Protein AF-A0A7X9P8Z2-F1 (afdb_monomer_lite)

Secondary structure (DSSP, 8-state):
--TTS------EE-TTTT-SPTTEEEEE-TTS-EEEEEGGGSPSSB-TT-B-SSGGGBTTS-EEE---HHHHGGG---EEE--B-SSTTSSPTTEEEETTEEEESPPBPTTSB-SSGGGBSSSEEEE-TTS-EEEEEE--TTSPPPTTEEEETTEEEEPPBPTTSB--S-STTBTTSEEEEETTEEEEE-EESSTTSSPTT-EEEE-TTS-EEEE-GGGTTSS--------PPPP----------------------------

Radius of gyration: 29.07 Å; chains: 1; bounding box: 65×67×75 Å

Sequence (263 aa):
PLPSGESVCAHACTPGTLSCFAGEACLGFSGGCGACVDDAASPPPRGFGEPCAVDADCLSGLCFTDGDPTRCGADCSYRYCAEPCGGAGECPEGAHCRDGVCVRGPRSDLGETCVSDADCVAGICEPDAGGLYRCVDWCTPEGACSPGYTCTGGTCWPDALRPGDPCGAWEDHCEGGRCVEYGGRLICVSDCADSGDCESGLVCVAGGDGAGVCVPPSAAVIGGGDDGCGCAVPGRGGARASLGLCLAGLLLAFRLTRRRRSR

Foldseek 3Di:
DQPVPDDDDFDKDFAQPLPEDPQWAFADDPPRITTTDGLVSRADDGEHPRFDDALRVHPQSDWDQQQQCVPPPPVSGTTTHWHFAPAQPPGDPQWGDDPRITDHGAADEFQDFDDFQRSHPDATWDQDPVRTTGGWHFADPPGDDDPQWDQDPRTTHGQQFEFAGFDDPAQCSYPQSGFDQFLNTTGRKHWDLAQVVEDPQWHWDADPVNITITYHPVRVPPDDDDDDDDDDDDDDDDDDDDDDDDDDDDDDDDPPDPDDDDD

Structure (mmCIF, N/CA/C/O backbone):
data_AF-A0A7X9P8Z2-F1
#
_entry.id   AF-A0A7X9P8Z2-F1
#
loop_
_atom_site.group_PDB
_atom_site.id
_atom_site.type_symbol
_atom_site.label_atom_id
_atom_site.label_alt_id
_atom_site.label_comp_id
_atom_site.label_asym_id
_atom_site.label_entity_id
_atom_site.label_seq_id
_atom_site.pdbx_PDB_ins_code
_atom_site.Cartn_x
_atom_site.Cartn_y
_atom_site.Cartn_z
_atom_site.occupancy
_atom_site.B_iso_or_equiv
_atom_site.auth_seq_id
_atom_site.auth_comp_id
_atom_site.auth_asym_id
_atom_site.auth_atom_id
_atom_site.pdbx_PDB_model_num
ATOM 1 N N . PRO A 1 1 ? 17.696 14.206 -26.920 1.00 61.81 1 PRO A N 1
ATOM 2 C CA . PRO A 1 1 ? 17.039 13.645 -28.122 1.00 61.81 1 PRO A CA 1
ATOM 3 C C . PRO A 1 1 ? 16.539 12.230 -27.835 1.00 61.81 1 PRO A C 1
ATOM 5 O O . PRO A 1 1 ? 17.327 11.383 -27.422 1.00 61.81 1 PRO A O 1
ATOM 8 N N . LEU A 1 2 ? 15.238 12.008 -28.010 1.00 67.69 2 LEU A N 1
ATOM 9 C CA . LEU A 1 2 ? 14.651 10.671 -27.959 1.00 67.69 2 LEU A CA 1
ATOM 10 C C . LEU A 1 2 ? 15.200 9.804 -29.107 1.00 67.69 2 LEU A C 1
ATOM 12 O O . LEU A 1 2 ? 15.725 10.353 -30.082 1.00 67.69 2 LEU A O 1
ATOM 16 N N . PRO A 1 3 ? 15.039 8.469 -29.057 1.00 68.44 3 PRO A N 1
ATOM 17 C CA . PRO A 1 3 ? 15.370 7.591 -30.184 1.00 68.44 3 PRO A CA 1
ATOM 18 C C . PRO A 1 3 ? 14.679 7.996 -31.500 1.00 68.44 3 PRO A C 1
ATOM 20 O O . PRO A 1 3 ? 15.204 7.733 -32.578 1.00 68.44 3 PRO A O 1
ATOM 23 N N . SER A 1 4 ? 13.537 8.690 -31.418 1.00 74.31 4 SER A N 1
ATOM 24 C CA . SER A 1 4 ? 12.814 9.274 -32.556 1.00 74.31 4 SER A CA 1
ATOM 25 C C . SER A 1 4 ? 13.491 10.505 -33.181 1.00 74.31 4 SER A C 1
ATOM 27 O O . SER A 1 4 ? 13.074 10.959 -34.244 1.00 74.31 4 SER A O 1
ATOM 29 N N . GLY A 1 5 ? 14.512 11.073 -32.533 1.00 80.69 5 GLY A N 1
ATOM 30 C CA . GLY A 1 5 ? 15.138 12.346 -32.903 1.00 80.69 5 GLY A CA 1
ATOM 31 C C . GLY A 1 5 ? 14.413 13.587 -32.367 1.00 80.69 5 GLY A C 1
ATOM 32 O O . GLY A 1 5 ? 14.938 14.694 -32.484 1.00 80.69 5 GLY A O 1
ATOM 33 N N . GLU A 1 6 ? 13.247 13.424 -31.739 1.00 83.12 6 GLU A N 1
ATOM 34 C CA . GLU A 1 6 ? 12.481 14.522 -31.151 1.00 83.12 6 GLU A CA 1
ATOM 35 C C . GLU A 1 6 ? 13.102 15.004 -29.827 1.00 83.12 6 GLU A C 1
ATOM 37 O O . GLU A 1 6 ? 13.825 14.276 -29.135 1.00 83.12 6 GLU A O 1
ATOM 42 N N . SER A 1 7 ? 12.860 16.269 -29.487 1.00 81.62 7 SER A N 1
ATOM 43 C CA . SER A 1 7 ? 13.281 16.862 -28.217 1.00 81.62 7 SER A CA 1
ATOM 44 C C . SER A 1 7 ? 12.046 17.198 -27.401 1.00 81.62 7 SER A C 1
ATOM 46 O O . SER A 1 7 ? 11.239 18.023 -27.820 1.00 81.62 7 SER A O 1
ATOM 48 N N . VAL A 1 8 ? 11.923 16.563 -26.241 1.00 82.88 8 VAL A N 1
ATOM 49 C CA . VAL A 1 8 ? 10.829 16.771 -25.292 1.00 82.88 8 VAL A CA 1
ATOM 50 C C . VAL A 1 8 ? 11.392 17.284 -23.972 1.00 82.88 8 VAL A C 1
ATOM 52 O O . VAL A 1 8 ? 12.517 16.944 -23.593 1.00 82.88 8 VAL A O 1
ATOM 55 N N . CYS A 1 9 ? 10.620 18.114 -23.275 1.00 87.56 9 CYS A N 1
ATOM 56 C CA . CYS A 1 9 ? 10.898 18.426 -21.880 1.00 87.56 9 CYS A CA 1
ATOM 57 C C . CYS A 1 9 ? 10.467 17.222 -21.043 1.00 87.56 9 CYS A C 1
ATOM 59 O O . CYS A 1 9 ? 9.301 16.846 -21.085 1.00 87.56 9 CYS A O 1
ATOM 61 N N . ALA A 1 10 ? 11.403 16.636 -20.306 1.00 89.56 10 ALA A N 1
ATOM 62 C CA . ALA A 1 10 ? 11.167 15.460 -19.482 1.00 89.56 10 ALA A CA 1
ATOM 63 C C . ALA A 1 10 ? 11.709 15.684 -18.070 1.00 89.56 10 ALA A C 1
ATOM 65 O O . ALA A 1 10 ? 12.687 16.417 -17.878 1.00 89.56 10 ALA A O 1
ATOM 66 N N . HIS A 1 11 ? 11.085 15.037 -17.088 1.00 91.69 11 HIS A N 1
ATOM 67 C CA . HIS A 1 11 ? 11.613 14.989 -15.731 1.00 91.69 11 HIS A CA 1
ATOM 68 C C . HIS A 1 11 ? 12.896 14.156 -15.699 1.00 91.69 11 HIS A C 1
ATOM 70 O O . HIS A 1 11 ? 12.993 13.118 -16.352 1.00 91.69 11 HIS A O 1
ATOM 76 N N . ALA A 1 12 ? 13.896 14.624 -14.955 1.00 91.88 12 ALA A N 1
ATOM 77 C CA . ALA A 1 12 ? 15.096 13.837 -14.716 1.00 91.88 12 ALA A CA 1
ATOM 78 C C . ALA A 1 12 ? 14.765 12.654 -13.798 1.00 91.88 12 ALA A C 1
ATOM 80 O O . ALA A 1 12 ? 13.990 12.798 -12.854 1.00 91.88 12 ALA A O 1
ATOM 81 N N . CYS A 1 13 ? 15.388 11.511 -14.054 1.00 90.38 13 CYS A N 1
ATOM 82 C CA . CYS A 1 13 ? 15.252 10.312 -13.234 1.00 90.38 13 CYS A CA 1
ATOM 83 C C . CYS A 1 13 ? 16.598 9.611 -13.062 1.00 90.38 13 CYS A C 1
ATOM 85 O O . CYS A 1 13 ? 17.547 9.889 -13.797 1.00 90.38 13 CYS A O 1
ATOM 87 N N . THR A 1 14 ? 16.665 8.680 -12.118 1.00 87.75 14 THR A N 1
ATOM 88 C CA . THR A 1 14 ? 17.758 7.711 -12.014 1.00 87.75 14 THR A CA 1
ATOM 89 C C . THR A 1 14 ? 17.172 6.330 -12.329 1.00 87.75 14 THR A C 1
ATOM 91 O O . THR A 1 14 ? 16.135 5.965 -11.767 1.00 87.75 14 THR A O 1
ATOM 94 N N . PRO A 1 15 ? 17.752 5.555 -13.263 1.00 82.62 15 PRO A N 1
ATOM 95 C CA . PRO A 1 15 ? 17.265 4.209 -13.544 1.00 82.62 15 PRO A CA 1
ATOM 96 C C . PRO A 1 15 ? 17.247 3.352 -12.273 1.00 82.62 15 PRO A C 1
ATOM 98 O O . PRO A 1 15 ? 18.211 3.357 -11.510 1.00 82.62 15 PRO A O 1
ATOM 101 N N . GLY A 1 16 ? 16.148 2.631 -12.042 1.00 76.56 16 GLY A N 1
ATOM 102 C CA . GLY A 1 16 ? 15.976 1.761 -10.873 1.00 76.56 16 GLY A CA 1
ATOM 103 C C . GLY A 1 16 ? 15.478 2.442 -9.590 1.00 76.56 16 GLY A C 1
ATOM 104 O O . GLY A 1 16 ? 15.200 1.741 -8.625 1.00 76.56 16 GLY A O 1
ATOM 105 N N . THR A 1 17 ? 15.313 3.771 -9.549 1.00 80.31 17 THR A N 1
ATOM 106 C CA . THR A 1 17 ? 14.887 4.495 -8.326 1.00 80.31 17 THR A CA 1
ATOM 107 C C . THR A 1 17 ? 13.436 4.980 -8.361 1.00 80.31 17 THR A C 1
ATOM 109 O O . THR A 1 17 ? 13.072 5.881 -7.607 1.00 80.31 17 THR A O 1
ATOM 112 N N . LEU A 1 18 ? 12.602 4.431 -9.254 1.00 76.75 18 LEU A N 1
ATOM 113 C CA . LEU A 1 18 ? 11.161 4.731 -9.332 1.00 76.75 18 LEU A CA 1
ATOM 114 C C . LEU A 1 18 ? 10.816 6.229 -9.438 1.00 76.75 18 LEU A C 1
ATOM 116 O O . LEU A 1 18 ? 9.791 6.677 -8.934 1.00 76.75 18 LEU A O 1
ATOM 120 N N . SER A 1 19 ? 11.673 7.026 -10.075 1.00 83.00 19 SER A N 1
ATOM 121 C CA . SER A 1 19 ? 11.541 8.491 -10.060 1.00 83.00 19 SER A CA 1
ATOM 122 C C . SER A 1 19 ? 10.548 9.059 -11.079 1.00 83.00 19 SER A C 1
ATOM 124 O O . SER A 1 19 ? 10.354 10.271 -11.106 1.00 83.00 19 SER A O 1
ATOM 126 N N . CYS A 1 20 ? 9.949 8.215 -11.920 1.00 85.25 20 CYS A N 1
ATOM 127 C CA . CYS A 1 20 ? 8.994 8.626 -12.949 1.00 85.25 20 CYS A CA 1
ATOM 128 C C . CYS A 1 20 ? 7.547 8.402 -12.512 1.00 85.25 20 CYS A C 1
ATOM 130 O O . CYS A 1 20 ? 7.271 7.569 -11.643 1.00 85.25 20 CYS A O 1
ATOM 132 N N . PHE A 1 21 ? 6.620 9.156 -13.105 1.00 82.69 21 PHE A N 1
ATOM 133 C CA . PHE A 1 21 ? 5.202 9.037 -12.783 1.00 82.69 21 PHE A CA 1
ATOM 134 C C . PHE A 1 21 ? 4.592 7.751 -13.361 1.00 82.69 21 PHE A C 1
ATOM 136 O O . PHE A 1 21 ? 5.204 7.028 -14.148 1.00 82.69 21 PHE A O 1
ATOM 143 N N . ALA A 1 22 ? 3.358 7.442 -12.956 1.00 76.94 22 ALA A N 1
ATOM 144 C CA . ALA A 1 22 ? 2.624 6.305 -13.502 1.00 76.94 22 ALA A CA 1
ATOM 145 C C . ALA A 1 22 ? 2.467 6.438 -15.031 1.00 76.94 22 ALA A C 1
ATOM 147 O O . ALA A 1 22 ? 2.009 7.469 -15.516 1.00 76.94 22 ALA A O 1
ATOM 148 N N . GLY A 1 23 ? 2.827 5.383 -15.771 1.00 80.00 23 GLY A N 1
ATOM 149 C CA . GLY A 1 23 ? 2.822 5.366 -17.243 1.00 80.00 23 GLY A CA 1
ATOM 150 C C . GLY A 1 23 ? 4.132 5.823 -17.894 1.00 80.00 23 GLY A C 1
ATOM 151 O O . GLY A 1 23 ? 4.277 5.714 -19.109 1.00 80.00 23 GLY A O 1
ATOM 152 N N . GLU A 1 24 ? 5.105 6.279 -17.105 1.00 87.25 24 GLU A N 1
ATOM 153 C CA . GLU A 1 24 ? 6.428 6.665 -17.591 1.00 87.25 24 GLU A CA 1
ATOM 154 C C . GLU A 1 24 ? 7.496 5.624 -17.215 1.00 87.25 24 GLU A C 1
ATOM 156 O O . GLU A 1 24 ? 7.394 4.907 -16.216 1.00 87.25 24 GLU A O 1
ATOM 161 N N . ALA A 1 25 ? 8.555 5.565 -18.019 1.00 87.38 25 ALA A N 1
ATOM 162 C CA . ALA A 1 25 ? 9.758 4.772 -17.792 1.00 87.38 25 ALA A CA 1
ATOM 163 C C . ALA A 1 25 ? 10.993 5.684 -17.780 1.00 87.38 25 ALA A C 1
ATOM 165 O O . ALA A 1 25 ? 11.028 6.715 -18.457 1.00 87.38 25 ALA A O 1
ATOM 166 N N . CYS A 1 26 ? 12.022 5.307 -17.022 1.00 88.62 26 CYS A N 1
ATOM 167 C CA . CYS A 1 26 ? 13.253 6.078 -16.945 1.00 88.62 26 CYS A CA 1
ATOM 168 C C . CYS A 1 26 ? 14.205 5.654 -18.064 1.00 88.62 26 CYS A C 1
ATOM 170 O O . CYS A 1 26 ? 14.942 4.675 -17.945 1.00 88.62 26 CYS A O 1
ATOM 172 N N . LEU A 1 27 ? 14.250 6.427 -19.150 1.00 89.00 27 LEU A N 1
ATOM 173 C CA . LEU A 1 27 ? 15.232 6.210 -20.207 1.00 89.00 27 LEU A CA 1
ATOM 174 C C . LEU A 1 27 ? 16.614 6.660 -19.719 1.00 89.00 27 LEU A C 1
ATOM 176 O O . LEU A 1 27 ? 16.934 7.851 -19.720 1.00 89.00 27 LEU A O 1
ATOM 180 N N . GLY A 1 28 ? 17.424 5.698 -19.280 1.00 85.56 28 GLY A N 1
ATOM 181 C CA . GLY A 1 28 ? 18.774 5.935 -18.779 1.00 85.56 28 GLY A CA 1
ATOM 182 C C . GLY A 1 28 ? 19.748 6.425 -19.855 1.00 85.56 28 GLY A C 1
ATOM 183 O O . GLY A 1 28 ? 19.779 5.926 -20.980 1.00 85.56 28 GLY A O 1
ATOM 184 N N . PHE A 1 29 ? 20.599 7.376 -19.479 1.00 84.19 29 PHE A N 1
ATOM 185 C CA . PHE A 1 29 ? 21.748 7.839 -20.250 1.00 84.19 29 PHE A CA 1
ATOM 186 C C . PHE A 1 29 ? 23.058 7.398 -19.580 1.00 84.19 29 PHE A C 1
ATOM 188 O O . PHE A 1 29 ? 23.093 6.927 -18.440 1.00 84.19 29 PHE A O 1
ATOM 195 N N . SER A 1 30 ? 24.182 7.575 -20.278 1.00 80.38 30 SER A N 1
ATOM 196 C CA . SER A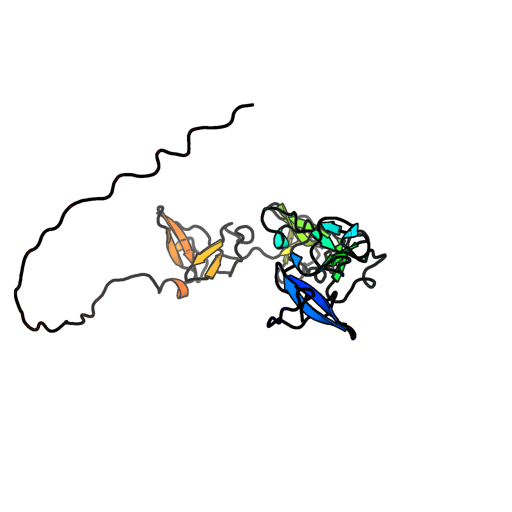 1 30 ? 25.503 7.349 -19.687 1.00 80.38 30 SER A CA 1
ATOM 197 C C . SER A 1 30 ? 25.711 8.244 -18.460 1.00 80.38 30 SER A C 1
ATOM 199 O O . SER A 1 30 ? 25.528 9.457 -18.554 1.00 80.38 30 SER A O 1
ATOM 201 N N . GLY A 1 31 ? 26.147 7.658 -17.342 1.00 82.38 31 GLY A N 1
ATOM 202 C CA . GLY A 1 31 ? 26.429 8.391 -16.102 1.00 82.38 31 GLY A CA 1
ATOM 203 C C . GLY A 1 31 ? 25.340 8.307 -15.029 1.00 82.38 31 GLY A C 1
ATOM 204 O O . GLY A 1 31 ? 25.442 9.014 -14.035 1.00 82.38 31 GLY A O 1
ATOM 205 N N . GLY A 1 32 ? 24.326 7.452 -15.204 1.00 81.75 32 GLY A N 1
ATOM 206 C CA . GLY A 1 32 ? 23.331 7.155 -14.164 1.00 81.75 32 GLY A CA 1
ATOM 207 C C . GLY A 1 32 ? 22.148 8.124 -14.102 1.00 81.75 32 GLY A C 1
ATOM 208 O O . GLY A 1 32 ? 21.210 7.875 -13.359 1.00 81.75 32 GLY A O 1
ATOM 209 N N . CYS A 1 33 ? 22.144 9.184 -14.908 1.00 88.00 33 CYS A N 1
ATOM 210 C CA . CYS A 1 33 ? 20.974 10.043 -15.089 1.00 88.00 33 CYS A CA 1
ATOM 211 C C . CYS A 1 33 ? 20.118 9.538 -16.254 1.00 88.00 33 CYS A C 1
ATOM 213 O O . CYS A 1 33 ? 20.646 9.004 -17.226 1.00 88.00 33 CYS A O 1
ATOM 215 N N . GLY A 1 34 ? 18.817 9.777 -16.200 1.00 90.31 34 GLY A N 1
ATOM 216 C CA . GLY A 1 34 ? 17.855 9.462 -17.247 1.00 90.31 34 GLY A CA 1
ATOM 217 C C . GLY A 1 34 ? 16.797 10.549 -17.406 1.00 90.31 34 GLY A C 1
ATOM 218 O O . GLY A 1 34 ? 16.821 11.576 -16.722 1.00 90.31 34 GLY A O 1
ATOM 219 N N . ALA A 1 35 ? 15.869 10.310 -18.325 1.00 91.75 35 ALA A N 1
ATOM 220 C CA . ALA A 1 35 ? 14.673 11.120 -18.507 1.00 91.75 35 ALA A CA 1
ATOM 221 C C . ALA A 1 35 ? 13.421 10.241 -18.441 1.00 91.75 35 ALA A C 1
ATOM 223 O O . ALA A 1 35 ? 13.397 9.168 -19.045 1.00 91.75 35 ALA A O 1
ATOM 224 N N . CYS A 1 36 ? 12.387 10.711 -17.748 1.00 91.75 36 CYS A N 1
ATOM 225 C CA . CYS A 1 36 ? 11.074 10.082 -17.766 1.00 91.75 36 CYS A CA 1
ATOM 226 C C . CYS A 1 36 ? 10.434 10.280 -19.136 1.00 91.75 36 CYS A C 1
ATOM 228 O O . CYS A 1 36 ? 10.287 11.407 -19.611 1.00 91.75 36 CYS A O 1
ATOM 230 N N . VAL A 1 37 ? 10.116 9.172 -19.792 1.00 91.12 37 VAL A N 1
ATOM 231 C CA . VAL A 1 37 ? 9.491 9.128 -21.115 1.00 91.12 37 VAL A CA 1
ATOM 232 C C . VAL A 1 37 ? 8.292 8.194 -21.062 1.00 91.12 37 VAL A C 1
ATOM 234 O O . VAL A 1 37 ? 8.226 7.349 -20.171 1.00 91.12 37 VAL A O 1
ATOM 237 N N . ASP A 1 38 ? 7.382 8.294 -22.030 1.00 89.12 38 ASP A N 1
ATOM 238 C CA . ASP A 1 38 ? 6.308 7.308 -22.178 1.00 89.12 38 ASP A CA 1
ATOM 239 C C . ASP A 1 38 ? 6.884 5.882 -22.208 1.00 89.12 38 ASP A C 1
ATOM 241 O O . ASP A 1 38 ? 7.904 5.617 -22.858 1.00 89.12 38 ASP A O 1
ATOM 245 N N . ASP A 1 39 ? 6.227 4.949 -21.522 1.00 82.81 39 ASP A N 1
ATOM 246 C CA . ASP A 1 39 ? 6.650 3.549 -21.413 1.00 82.81 39 ASP A CA 1
ATOM 247 C C . ASP A 1 39 ? 6.947 2.886 -22.774 1.00 82.81 39 ASP A C 1
ATOM 249 O O . ASP A 1 39 ? 7.922 2.136 -22.906 1.00 82.81 39 ASP A O 1
ATOM 253 N N . ALA A 1 40 ? 6.164 3.226 -23.799 1.00 83.94 40 ALA A N 1
ATOM 254 C CA . ALA A 1 40 ? 6.289 2.770 -25.177 1.00 83.94 40 ALA A CA 1
ATOM 255 C C . ALA A 1 40 ? 7.556 3.281 -25.884 1.00 83.94 40 ALA A C 1
ATOM 257 O O . ALA A 1 40 ? 8.005 2.673 -26.857 1.00 83.94 40 ALA A O 1
ATOM 258 N N . ALA A 1 41 ? 8.136 4.389 -25.415 1.00 84.44 41 ALA A N 1
ATOM 259 C CA . ALA A 1 41 ? 9.350 4.981 -25.972 1.00 84.44 41 ALA A CA 1
ATOM 260 C C . ALA A 1 41 ? 10.639 4.420 -25.348 1.00 84.44 41 ALA A C 1
ATOM 262 O O . ALA A 1 41 ? 11.717 4.625 -25.911 1.00 84.44 41 ALA A O 1
ATOM 263 N N . SER A 1 42 ? 10.541 3.712 -24.218 1.00 80.31 42 SER A N 1
ATOM 264 C CA . SER A 1 42 ? 11.671 3.031 -23.580 1.00 80.31 42 SER A CA 1
ATOM 265 C C . SER A 1 42 ? 11.730 1.569 -24.047 1.00 80.31 42 SER A C 1
ATOM 267 O O . SER A 1 42 ? 10.878 0.768 -23.655 1.00 80.31 42 SER A O 1
ATOM 269 N N . PRO A 1 43 ? 12.668 1.192 -24.937 1.00 82.31 43 PRO A N 1
ATOM 270 C CA . PRO A 1 43 ? 12.793 -0.191 -25.380 1.00 82.31 43 PRO A CA 1
ATOM 271 C C . PRO A 1 43 ? 13.357 -1.081 -24.257 1.00 82.31 43 PRO A C 1
ATOM 273 O O . PRO A 1 43 ? 14.186 -0.617 -23.475 1.00 82.31 43 PRO A O 1
ATOM 276 N N . PRO A 1 44 ? 12.972 -2.369 -24.193 1.00 85.56 44 PRO A N 1
ATOM 277 C CA . PRO A 1 44 ? 13.599 -3.324 -23.281 1.00 85.56 44 PRO A CA 1
ATOM 278 C C . PRO A 1 44 ? 15.092 -3.551 -23.616 1.00 85.56 44 PRO A C 1
ATOM 280 O O . PRO A 1 44 ? 15.502 -3.334 -24.763 1.00 85.56 44 PRO A O 1
ATOM 283 N N . PRO A 1 45 ? 15.909 -4.047 -22.663 1.00 88.38 45 PRO A N 1
ATOM 284 C CA . PRO A 1 45 ? 15.536 -4.441 -21.302 1.00 88.38 45 PRO A CA 1
ATOM 285 C C . PRO A 1 45 ? 15.403 -3.251 -20.335 1.00 88.38 45 PRO A C 1
ATOM 287 O O . PRO A 1 45 ? 16.166 -2.291 -20.401 1.00 88.38 45 PRO A O 1
ATOM 290 N N . ARG A 1 46 ? 14.444 -3.359 -19.417 1.00 88.69 46 ARG A N 1
ATOM 291 C CA . ARG A 1 46 ? 14.034 -2.364 -18.420 1.00 88.69 46 ARG A CA 1
ATOM 292 C C . ARG A 1 46 ? 14.617 -2.678 -17.040 1.00 88.69 46 ARG A C 1
ATOM 294 O O . ARG A 1 46 ? 14.859 -3.840 -16.713 1.00 88.69 46 ARG A O 1
ATOM 301 N N . GLY A 1 47 ? 14.869 -1.650 -16.241 1.00 89.31 47 GLY A N 1
ATOM 302 C CA . GLY A 1 47 ? 15.415 -1.756 -14.887 1.00 89.31 47 GLY A CA 1
ATOM 303 C C . GLY A 1 47 ? 14.356 -2.024 -13.815 1.00 89.31 47 GLY A C 1
ATOM 304 O O . GLY A 1 47 ? 13.158 -2.061 -14.092 1.00 89.31 47 GLY A O 1
ATOM 305 N N . PHE A 1 48 ? 14.808 -2.192 -12.569 1.00 91.56 48 PHE A N 1
ATOM 306 C CA . PHE A 1 48 ? 13.940 -2.405 -11.412 1.00 91.56 48 PHE A CA 1
ATOM 307 C C . PHE A 1 48 ? 12.820 -1.355 -11.310 1.00 91.56 48 PHE A C 1
ATOM 309 O O . PHE A 1 48 ? 13.052 -0.150 -11.429 1.00 91.56 48 PHE A O 1
ATOM 316 N N . GLY A 1 49 ? 11.599 -1.826 -11.057 1.00 88.56 49 GLY A N 1
ATOM 317 C CA . GLY A 1 49 ? 10.426 -1.003 -10.804 1.00 88.56 49 GLY A CA 1
ATOM 318 C C . GLY A 1 49 ? 9.722 -0.448 -12.046 1.00 88.56 49 GLY A C 1
ATOM 319 O O . GLY A 1 49 ? 8.626 0.099 -11.917 1.00 88.56 49 GLY A O 1
ATOM 320 N N . GLU A 1 50 ? 10.308 -0.611 -13.234 1.00 88.00 5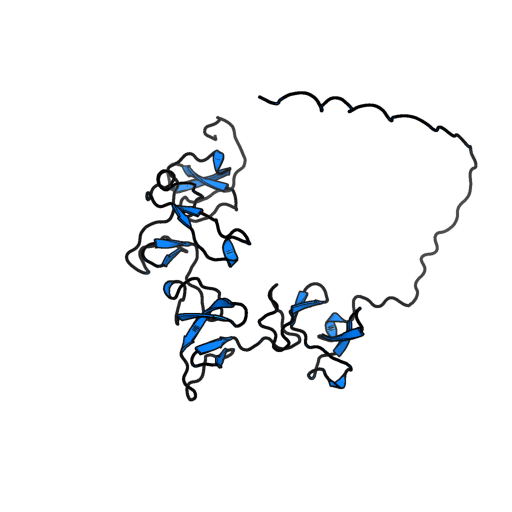0 GLU A N 1
ATOM 321 C CA . GLU A 1 50 ? 9.697 -0.208 -14.503 1.00 88.00 50 GLU A CA 1
ATOM 322 C C . GLU A 1 50 ? 8.613 -1.202 -14.950 1.00 88.00 50 GLU A C 1
ATOM 324 O O . GLU A 1 50 ? 8.751 -2.401 -14.701 1.00 88.00 50 GLU A O 1
ATOM 329 N N . PRO A 1 51 ? 7.536 -0.746 -15.618 1.00 87.81 51 PRO A N 1
ATOM 330 C CA . PRO A 1 51 ? 6.457 -1.627 -16.057 1.00 87.81 51 PRO A CA 1
ATOM 331 C C . PRO A 1 51 ? 6.941 -2.666 -17.076 1.00 87.81 51 PRO A C 1
ATOM 333 O O . PRO A 1 51 ? 7.802 -2.383 -17.910 1.00 87.81 51 PRO A O 1
ATOM 336 N N . CYS A 1 52 ? 6.354 -3.862 -17.046 1.00 91.75 52 CYS A N 1
ATOM 337 C CA . CYS A 1 52 ? 6.693 -4.959 -17.956 1.00 91.75 52 CYS A CA 1
ATOM 338 C C . CYS A 1 52 ? 5.461 -5.774 -18.348 1.00 91.75 52 CYS A C 1
ATOM 340 O O . CYS A 1 52 ? 4.494 -5.871 -17.590 1.00 91.75 52 CYS A O 1
ATOM 342 N N . ALA A 1 53 ? 5.506 -6.395 -19.527 1.00 91.38 53 ALA A N 1
ATOM 343 C CA . ALA A 1 53 ? 4.497 -7.359 -19.954 1.00 91.38 53 ALA A CA 1
ATOM 344 C C . ALA A 1 53 ? 4.994 -8.801 -19.777 1.00 91.38 53 ALA A C 1
ATOM 346 O O . ALA A 1 53 ? 4.217 -9.687 -19.407 1.00 91.38 53 ALA A O 1
ATOM 347 N N . VAL A 1 54 ? 6.283 -9.037 -20.037 1.00 93.62 54 VAL A N 1
ATOM 348 C CA . VAL A 1 54 ? 6.937 -10.349 -19.953 1.00 93.62 54 VAL A CA 1
ATOM 349 C C . VAL A 1 54 ? 8.330 -10.246 -19.332 1.00 93.62 54 VAL A C 1
ATOM 351 O O . VAL A 1 54 ? 8.946 -9.188 -19.331 1.00 93.62 54 VAL A O 1
ATOM 354 N N . ASP A 1 55 ? 8.864 -11.367 -18.850 1.00 95.75 55 ASP A N 1
ATOM 355 C CA . ASP A 1 55 ? 10.184 -11.449 -18.203 1.00 95.75 55 ASP A CA 1
ATOM 356 C C . ASP A 1 55 ? 11.332 -10.918 -19.071 1.00 95.75 55 ASP A C 1
ATOM 358 O O . ASP A 1 55 ? 12.240 -10.258 -18.573 1.00 95.75 55 ASP A O 1
ATOM 362 N N . ALA A 1 56 ? 11.269 -11.158 -20.385 1.00 95.38 56 ALA A N 1
ATOM 363 C CA . ALA A 1 56 ? 12.270 -10.683 -21.339 1.00 95.38 56 ALA A CA 1
ATOM 364 C C . ALA A 1 56 ? 12.308 -9.150 -21.475 1.00 95.38 56 ALA A C 1
ATOM 366 O O . ALA A 1 56 ? 13.280 -8.617 -22.011 1.00 95.38 56 ALA A O 1
ATOM 367 N N . ASP A 1 57 ? 11.278 -8.445 -20.991 1.00 93.69 57 ASP A N 1
ATOM 368 C CA . ASP A 1 57 ? 11.288 -6.986 -20.942 1.00 93.69 57 ASP A CA 1
ATOM 369 C C . ASP A 1 57 ? 12.229 -6.466 -19.855 1.00 93.69 57 ASP A C 1
ATOM 371 O O . ASP A 1 57 ? 12.594 -5.298 -19.897 1.00 93.69 57 ASP A O 1
ATOM 375 N N . CYS A 1 58 ? 12.625 -7.303 -18.894 1.00 94.44 58 CYS A N 1
ATOM 376 C CA . CYS A 1 58 ? 13.361 -6.912 -17.702 1.00 94.44 58 CYS A CA 1
ATOM 377 C C . CYS A 1 58 ? 14.834 -7.297 -17.789 1.00 94.44 58 CYS A C 1
ATOM 379 O O . CYS A 1 58 ? 15.182 -8.407 -18.187 1.00 94.44 58 CYS A O 1
ATOM 381 N N . LEU A 1 59 ? 15.716 -6.405 -17.337 1.00 93.00 59 LEU A N 1
ATOM 382 C CA . LEU A 1 59 ? 17.157 -6.650 -17.255 1.00 93.00 59 LEU A CA 1
ATOM 383 C C . LEU A 1 59 ? 17.479 -7.838 -16.337 1.00 93.00 59 LEU A C 1
ATOM 385 O O . LEU A 1 59 ? 18.405 -8.599 -16.608 1.00 93.00 59 LEU A O 1
ATOM 389 N N . SER A 1 60 ? 16.680 -8.014 -15.286 1.00 95.00 60 SER A N 1
ATOM 390 C CA . SER A 1 60 ? 16.733 -9.148 -14.362 1.00 95.00 60 SER A CA 1
ATOM 391 C C . SER A 1 60 ? 16.161 -10.448 -14.934 1.00 95.00 60 SER A C 1
ATOM 393 O O . SER A 1 60 ? 16.400 -11.514 -14.370 1.00 95.00 60 SER A O 1
ATOM 395 N N . GLY A 1 61 ? 15.380 -10.378 -16.017 1.00 96.69 61 GLY A N 1
ATOM 396 C CA . GLY A 1 61 ? 14.581 -11.500 -16.505 1.00 96.69 61 GLY A CA 1
ATOM 397 C C . GLY A 1 61 ? 13.371 -11.841 -15.627 1.00 96.69 61 GLY A C 1
ATOM 398 O O . GLY A 1 61 ? 12.915 -12.978 -15.681 1.00 96.69 61 GLY A O 1
ATOM 399 N N . LEU A 1 62 ? 12.877 -10.913 -14.795 1.00 96.50 62 LEU A N 1
ATOM 400 C CA . LEU A 1 62 ? 11.754 -11.153 -13.880 1.00 96.50 62 LEU A CA 1
ATOM 401 C C . LEU A 1 62 ? 10.700 -10.039 -13.955 1.00 96.50 62 LEU A C 1
ATOM 403 O O . LEU A 1 62 ? 10.915 -8.938 -13.449 1.00 96.50 62 LEU A O 1
ATOM 407 N N . CYS A 1 63 ? 9.536 -10.352 -14.529 1.00 96.06 63 CYS A N 1
ATOM 408 C CA . CYS A 1 63 ? 8.370 -9.476 -14.593 1.00 96.06 63 CYS A CA 1
ATOM 409 C C . CYS A 1 63 ? 7.323 -9.871 -13.536 1.00 96.06 63 CYS A C 1
ATOM 411 O O . CYS A 1 63 ? 6.460 -10.732 -13.762 1.00 96.06 63 CYS A O 1
ATOM 413 N N . PHE A 1 64 ? 7.402 -9.222 -12.374 1.00 95.12 64 PHE A N 1
ATOM 414 C CA . PHE A 1 64 ? 6.683 -9.562 -11.146 1.00 95.12 64 PHE A CA 1
ATOM 415 C C . PHE A 1 64 ? 5.327 -8.853 -11.026 1.00 95.12 64 PHE A C 1
ATOM 417 O O . PHE A 1 64 ? 5.143 -7.770 -11.573 1.00 95.12 64 PHE A O 1
ATOM 424 N N . THR A 1 65 ? 4.382 -9.459 -10.297 1.00 93.38 65 THR A N 1
ATOM 425 C CA . THR A 1 65 ? 3.063 -8.882 -9.971 1.00 93.38 65 THR A CA 1
ATOM 426 C C . THR A 1 65 ? 2.985 -8.665 -8.460 1.00 93.38 65 THR A C 1
ATOM 428 O O . THR A 1 65 ? 3.059 -9.644 -7.724 1.00 93.38 65 THR A O 1
ATOM 431 N N . ASP A 1 66 ? 2.845 -7.412 -8.003 1.00 86.00 66 ASP A N 1
ATOM 432 C CA . ASP A 1 66 ? 2.900 -7.052 -6.567 1.00 86.00 66 ASP A CA 1
ATOM 433 C C . ASP A 1 66 ? 1.795 -7.738 -5.754 1.00 86.00 66 ASP A C 1
ATOM 435 O O . ASP A 1 66 ? 2.006 -8.159 -4.625 1.00 86.00 66 ASP A O 1
ATOM 439 N N . GLY A 1 67 ? 0.596 -7.866 -6.323 1.00 83.44 67 GLY A N 1
ATOM 440 C CA . GLY A 1 67 ? -0.564 -8.389 -5.600 1.00 83.44 67 GLY A CA 1
ATOM 441 C C . GLY A 1 67 ? -1.072 -7.480 -4.471 1.00 83.44 67 GLY A C 1
ATOM 442 O O . GLY A 1 67 ? -2.112 -7.791 -3.904 1.00 83.44 67 GLY A O 1
ATOM 443 N N . ASP A 1 68 ? -0.394 -6.363 -4.171 1.00 79.31 68 ASP A N 1
ATOM 444 C CA . ASP A 1 68 ? -0.814 -5.362 -3.185 1.00 79.31 68 ASP A CA 1
ATOM 445 C C . ASP A 1 68 ? -2.032 -4.562 -3.685 1.00 79.31 68 ASP A C 1
ATOM 447 O O . ASP A 1 68 ? -1.867 -3.650 -4.511 1.00 79.31 68 ASP A O 1
ATOM 451 N N . PRO A 1 69 ? -3.246 -4.832 -3.167 1.00 67.94 69 PRO A N 1
ATOM 452 C CA . PRO A 1 69 ? -4.474 -4.221 -3.666 1.00 67.94 69 PRO A CA 1
ATOM 453 C C . PRO A 1 69 ? -4.506 -2.702 -3.473 1.00 67.94 69 PRO A C 1
ATOM 455 O O . PRO A 1 69 ? -5.216 -2.003 -4.197 1.00 67.94 69 PRO A O 1
ATOM 458 N N . THR A 1 70 ? -3.716 -2.162 -2.541 1.00 66.81 70 THR A N 1
ATOM 459 C CA . THR A 1 70 ? -3.668 -0.717 -2.297 1.00 66.81 70 THR A CA 1
ATOM 460 C C . THR A 1 70 ? -2.949 0.036 -3.412 1.00 66.81 70 THR A C 1
ATOM 462 O O . THR A 1 70 ? -3.249 1.203 -3.667 1.00 66.81 70 THR A O 1
ATOM 465 N N . ARG A 1 71 ? -2.024 -0.630 -4.115 1.00 66.81 71 ARG A N 1
ATOM 466 C CA . ARG A 1 71 ? -1.171 -0.006 -5.135 1.00 66.81 71 ARG A CA 1
ATOM 467 C C . ARG A 1 71 ? -1.658 -0.220 -6.553 1.00 66.81 71 ARG A C 1
ATOM 469 O O . ARG A 1 71 ? -1.390 0.614 -7.414 1.00 66.81 71 ARG A O 1
ATOM 476 N N . CYS A 1 72 ? -2.338 -1.332 -6.818 1.00 64.94 72 CYS A N 1
ATOM 477 C CA . CYS A 1 72 ? -2.731 -1.702 -8.178 1.00 64.94 72 CYS A CA 1
ATOM 478 C C . CYS A 1 72 ? -4.206 -1.438 -8.521 1.00 64.94 72 CYS A C 1
ATOM 480 O O . CYS A 1 72 ? -4.626 -1.732 -9.642 1.00 64.94 72 CYS A O 1
ATOM 482 N N . GLY A 1 73 ? -4.961 -0.795 -7.622 1.00 60.94 73 GLY A N 1
ATOM 483 C CA . GLY A 1 73 ? -6.378 -0.498 -7.836 1.00 60.94 73 GLY A CA 1
ATOM 484 C C . GLY A 1 73 ? -7.218 -1.774 -7.973 1.00 60.94 73 GLY A C 1
ATOM 485 O O . GLY A 1 73 ? -6.775 -2.863 -7.622 1.00 60.94 73 GLY A O 1
ATOM 486 N N . ALA A 1 74 ? -8.438 -1.655 -8.505 1.00 57.94 74 ALA A N 1
ATOM 487 C CA . ALA A 1 74 ? -9.392 -2.771 -8.562 1.00 57.94 74 ALA A CA 1
ATOM 488 C C . ALA A 1 74 ? -8.939 -3.970 -9.425 1.00 57.94 74 ALA A C 1
ATOM 490 O O . ALA A 1 74 ? -9.440 -5.075 -9.231 1.00 57.94 74 ALA A O 1
ATOM 491 N N . ASP A 1 75 ? -8.002 -3.770 -10.358 1.00 63.50 75 ASP A N 1
ATOM 492 C CA . ASP A 1 75 ? -7.629 -4.785 -11.352 1.00 63.50 75 ASP A CA 1
ATOM 493 C C . ASP A 1 75 ? -6.362 -5.584 -10.996 1.00 63.50 75 ASP A C 1
ATOM 495 O O . ASP A 1 75 ? -5.961 -6.440 -11.778 1.00 63.50 75 ASP A O 1
ATOM 499 N N . CYS A 1 76 ? -5.737 -5.334 -9.836 1.00 66.81 76 CYS A N 1
ATOM 500 C CA . CYS A 1 76 ? -4.582 -6.035 -9.239 1.00 66.81 76 CYS A CA 1
ATOM 501 C C . CYS A 1 76 ? -3.469 -6.586 -10.166 1.00 66.81 76 CYS A C 1
ATOM 503 O O . CYS A 1 76 ? -2.701 -7.469 -9.783 1.00 66.81 76 CYS A O 1
ATOM 505 N N . SER A 1 77 ? -3.342 -6.071 -11.388 1.00 72.38 77 SER A N 1
ATOM 506 C CA . SER A 1 77 ? -2.485 -6.631 -12.435 1.00 72.38 77 SER A CA 1
ATOM 507 C C . SER A 1 77 ? -1.276 -5.753 -12.730 1.00 72.38 77 SER A C 1
ATOM 509 O O . SER A 1 77 ? -0.725 -5.829 -13.829 1.00 72.38 77 SER A O 1
ATOM 511 N N . TYR A 1 78 ? -0.886 -4.866 -11.808 1.00 84.25 78 TYR A N 1
ATOM 512 C CA . TYR A 1 78 ? 0.290 -4.033 -12.031 1.00 84.25 78 TYR A CA 1
ATOM 513 C C . TYR A 1 78 ? 1.543 -4.905 -11.988 1.00 84.25 78 TYR A C 1
ATOM 515 O O . TYR A 1 78 ? 1.840 -5.553 -10.980 1.00 84.25 78 TYR A O 1
ATOM 523 N N . ARG A 1 79 ? 2.260 -4.925 -13.112 1.00 90.75 79 ARG A N 1
ATOM 524 C CA . ARG A 1 79 ? 3.468 -5.719 -13.305 1.00 90.75 79 ARG A CA 1
ATOM 525 C C . ARG A 1 79 ? 4.661 -4.817 -13.521 1.00 90.75 79 ARG A C 1
ATOM 527 O O . ARG A 1 79 ? 4.579 -3.860 -14.291 1.00 90.75 79 ARG A O 1
ATOM 534 N N . TYR A 1 80 ? 5.766 -5.144 -12.870 1.00 92.00 80 TYR A N 1
ATOM 535 C CA . TYR A 1 80 ? 7.011 -4.403 -13.004 1.00 92.00 80 TYR A CA 1
ATOM 536 C C . TYR A 1 80 ? 8.222 -5.330 -12.946 1.00 92.00 80 TYR A C 1
ATOM 538 O O . TYR A 1 80 ? 8.167 -6.444 -12.420 1.00 92.00 80 TYR A O 1
ATOM 546 N N . CYS A 1 81 ? 9.328 -4.860 -13.506 1.00 94.69 81 CYS A N 1
ATOM 547 C CA . CYS A 1 81 ? 10.597 -5.557 -13.459 1.00 94.69 81 CYS A CA 1
ATOM 548 C C . CYS A 1 81 ? 11.118 -5.593 -12.028 1.00 94.69 81 CYS A C 1
ATOM 550 O O . CYS A 1 81 ? 11.394 -4.553 -11.438 1.00 94.69 81 CYS A O 1
ATOM 552 N N . ALA A 1 82 ? 11.243 -6.784 -11.460 1.00 95.56 82 ALA A N 1
ATOM 553 C CA . ALA A 1 82 ? 11.764 -6.983 -10.114 1.00 95.56 82 ALA A CA 1
ATOM 554 C C . ALA A 1 82 ? 13.139 -7.646 -10.165 1.00 95.56 82 ALA A C 1
ATOM 556 O O . ALA A 1 82 ? 13.563 -8.135 -11.208 1.00 95.56 82 ALA A O 1
ATOM 557 N N . GLU A 1 83 ? 13.839 -7.685 -9.041 1.00 95.88 83 GLU A N 1
ATOM 558 C CA . GLU A 1 83 ? 15.121 -8.381 -8.908 1.00 95.88 83 GLU A CA 1
ATOM 559 C C . GLU A 1 83 ? 14.979 -9.531 -7.906 1.00 95.88 83 GLU A C 1
ATOM 561 O O . GLU A 1 83 ? 14.181 -9.415 -6.976 1.00 95.88 83 GLU A O 1
ATOM 566 N N . PRO A 1 84 ? 15.689 -10.657 -8.076 1.00 96.81 84 PRO A N 1
ATOM 567 C CA . PRO A 1 84 ? 15.726 -11.693 -7.052 1.00 96.81 84 PRO A CA 1
ATOM 568 C C . PRO A 1 84 ? 16.523 -11.219 -5.828 1.00 96.81 84 PRO A C 1
ATOM 570 O O . PRO A 1 84 ? 17.480 -10.461 -5.962 1.00 96.81 84 PRO A O 1
ATOM 573 N N . CYS A 1 85 ? 16.173 -11.719 -4.646 1.00 97.12 85 CYS A N 1
ATOM 574 C CA . CYS A 1 85 ? 16.896 -11.464 -3.399 1.00 97.12 85 CYS A CA 1
ATOM 575 C C . CYS A 1 85 ? 16.945 -12.711 -2.509 1.00 97.12 85 CYS A C 1
ATOM 577 O O . CYS A 1 85 ? 16.047 -13.547 -2.525 1.00 97.12 85 CYS A O 1
ATOM 579 N N . GLY A 1 86 ? 18.002 -12.836 -1.712 1.00 91.81 86 GLY A N 1
ATOM 580 C CA . GLY A 1 86 ? 18.171 -13.843 -0.665 1.00 91.81 86 GLY A CA 1
ATOM 581 C C . GLY A 1 86 ? 17.828 -13.344 0.743 1.00 91.81 86 GLY A C 1
ATOM 582 O O . GLY A 1 86 ? 17.685 -14.159 1.654 1.00 91.81 86 GLY A O 1
ATOM 583 N N . GLY A 1 87 ? 17.676 -12.028 0.943 1.00 84.62 87 GLY A N 1
ATOM 584 C CA . GLY A 1 87 ? 17.347 -11.430 2.240 1.00 84.62 87 GLY A CA 1
ATOM 585 C C . GLY A 1 87 ? 17.138 -9.909 2.218 1.00 84.62 87 GLY A C 1
ATOM 586 O O . GLY A 1 87 ? 17.259 -9.253 1.186 1.00 84.62 87 GLY A O 1
ATOM 587 N N . ALA A 1 88 ? 16.839 -9.335 3.391 1.00 70.12 88 ALA A N 1
ATOM 588 C CA . ALA A 1 88 ? 16.337 -7.962 3.573 1.00 70.12 88 ALA A CA 1
ATOM 589 C C . ALA A 1 88 ? 17.318 -6.808 3.245 1.00 70.12 88 ALA A C 1
ATOM 591 O O . ALA A 1 88 ? 16.965 -5.649 3.434 1.00 70.12 88 ALA A O 1
ATOM 592 N N . GLY A 1 89 ? 18.533 -7.094 2.769 1.00 79.38 89 GLY A N 1
ATOM 593 C CA . GLY A 1 89 ? 19.550 -6.083 2.437 1.00 79.38 89 GLY A CA 1
ATOM 594 C C . GLY A 1 89 ? 20.038 -6.115 0.990 1.00 79.38 89 GLY A C 1
ATOM 595 O O . GLY A 1 89 ? 20.981 -5.403 0.661 1.00 79.38 89 GLY A O 1
ATOM 596 N N . GLU A 1 90 ? 19.450 -6.962 0.145 1.00 92.69 90 GLU A N 1
ATOM 597 C CA . GLU A 1 90 ? 19.904 -7.155 -1.240 1.00 92.69 90 GLU A CA 1
ATOM 598 C C . GLU A 1 90 ? 19.135 -6.302 -2.251 1.00 92.69 90 GLU A C 1
ATOM 600 O O . GLU A 1 90 ? 19.544 -6.199 -3.403 1.00 92.69 90 GLU A O 1
ATOM 605 N N . CYS A 1 91 ? 18.037 -5.680 -1.823 1.00 95.12 91 CYS A N 1
ATOM 606 C CA . CYS A 1 91 ? 17.178 -4.915 -2.711 1.00 95.12 91 CYS A CA 1
ATOM 607 C C . CYS A 1 91 ? 17.654 -3.470 -2.905 1.00 95.12 91 CYS A C 1
ATOM 609 O O . CYS A 1 91 ? 18.294 -2.910 -2.008 1.00 95.12 91 CYS A O 1
ATOM 611 N N . PRO A 1 92 ? 17.314 -2.848 -4.053 1.00 92.12 92 PRO A N 1
ATOM 612 C CA . PRO A 1 92 ? 17.547 -1.427 -4.285 1.00 92.12 92 PRO A CA 1
ATOM 613 C C . PRO A 1 92 ? 16.973 -0.539 -3.171 1.00 92.12 92 PRO A C 1
ATOM 615 O O . PRO A 1 92 ? 16.064 -0.929 -2.436 1.00 92.12 92 PRO A O 1
ATOM 618 N N . GLU A 1 93 ? 17.488 0.685 -3.051 1.00 88.75 93 GLU A N 1
ATOM 619 C CA . GLU A 1 93 ? 16.981 1.651 -2.073 1.00 88.75 93 GLU A CA 1
ATOM 620 C C . GLU A 1 93 ? 15.472 1.886 -2.255 1.00 88.75 93 GLU A C 1
ATOM 622 O O . GLU A 1 93 ? 14.982 2.063 -3.371 1.00 88.75 93 GLU A O 1
ATOM 627 N N . GLY A 1 94 ? 14.729 1.879 -1.145 1.00 88.31 94 GLY A N 1
ATOM 628 C CA . GLY A 1 94 ? 13.273 2.012 -1.172 1.00 88.31 94 GLY A CA 1
ATOM 629 C C . GLY A 1 94 ? 12.539 0.756 -1.652 1.00 88.31 94 GLY A C 1
ATOM 630 O O . GLY A 1 94 ? 11.376 0.864 -2.028 1.00 88.31 94 GLY A O 1
ATOM 631 N N . ALA A 1 95 ? 13.192 -0.407 -1.650 1.00 92.94 95 ALA A N 1
ATOM 632 C CA . ALA A 1 95 ? 12.595 -1.720 -1.872 1.00 92.94 95 ALA A CA 1
ATOM 633 C C . ALA A 1 95 ? 12.909 -2.666 -0.702 1.00 92.94 95 ALA A C 1
ATOM 635 O O . ALA A 1 95 ? 13.808 -2.411 0.104 1.00 92.94 95 ALA A O 1
ATOM 636 N N . HIS A 1 96 ? 12.189 -3.781 -0.615 1.00 94.88 96 HIS A N 1
ATOM 637 C CA . HIS A 1 96 ? 12.469 -4.840 0.353 1.00 94.88 96 HIS A CA 1
ATOM 638 C C . HIS A 1 96 ? 12.261 -6.227 -0.258 1.00 94.88 96 HIS A C 1
ATOM 640 O O . HIS A 1 96 ? 11.684 -6.361 -1.333 1.00 94.88 96 HIS A O 1
ATOM 646 N N . CYS A 1 97 ? 12.774 -7.263 0.404 1.00 96.62 97 CYS A N 1
ATOM 647 C CA . CYS A 1 97 ? 12.704 -8.634 -0.091 1.00 96.62 97 CYS A CA 1
ATOM 648 C C . CYS A 1 97 ? 11.438 -9.333 0.420 1.00 96.62 97 CYS A C 1
ATOM 650 O O . CYS A 1 97 ? 11.301 -9.510 1.631 1.00 96.62 97 CYS A O 1
ATOM 652 N N . ARG A 1 98 ? 10.564 -9.774 -0.490 1.00 95.06 98 ARG A N 1
ATOM 653 C CA . ARG A 1 98 ? 9.388 -10.610 -0.215 1.00 95.06 98 ARG A CA 1
ATOM 654 C C . ARG A 1 98 ? 9.461 -11.882 -1.048 1.00 95.06 98 ARG A C 1
ATOM 656 O O . ARG A 1 98 ? 9.567 -11.817 -2.269 1.00 95.06 98 ARG A O 1
ATOM 663 N N . ASP A 1 99 ? 9.448 -13.036 -0.384 1.00 93.81 99 ASP A N 1
ATOM 664 C CA . ASP A 1 99 ? 9.480 -14.366 -1.017 1.00 93.81 99 ASP A CA 1
ATOM 665 C C . ASP A 1 99 ? 10.576 -14.541 -2.087 1.00 93.81 99 ASP A C 1
ATOM 667 O O . ASP A 1 99 ? 10.395 -15.195 -3.114 1.00 93.81 99 ASP A O 1
ATOM 671 N N . GLY A 1 100 ? 11.745 -13.943 -1.840 1.00 95.44 100 GLY A N 1
ATOM 672 C CA . GLY A 1 100 ? 12.900 -14.010 -2.735 1.00 95.44 100 GLY A CA 1
ATOM 673 C C . GLY A 1 100 ? 12.861 -13.039 -3.919 1.00 95.44 100 GLY A C 1
ATOM 674 O O . GLY A 1 100 ? 13.672 -13.164 -4.838 1.00 95.44 100 GLY A O 1
ATOM 675 N N . VAL A 1 101 ? 11.942 -12.072 -3.906 1.00 96.56 101 VAL A N 1
ATOM 676 C CA . VAL A 1 101 ? 11.811 -11.019 -4.915 1.00 96.56 101 VAL A CA 1
ATOM 677 C C . VAL A 1 101 ? 11.846 -9.645 -4.251 1.00 96.56 101 VAL A C 1
ATOM 679 O O . VAL A 1 101 ? 11.195 -9.405 -3.237 1.00 96.56 101 VAL A O 1
ATOM 682 N N . CYS A 1 102 ? 12.598 -8.716 -4.829 1.00 96.81 102 CYS A N 1
ATOM 683 C CA . CYS A 1 102 ? 12.580 -7.323 -4.426 1.00 96.81 102 CYS A CA 1
ATOM 684 C C . CYS A 1 102 ? 11.267 -6.679 -4.853 1.00 96.81 102 CYS A C 1
ATOM 686 O O . CYS A 1 102 ? 10.962 -6.563 -6.043 1.00 96.81 102 CYS A O 1
ATOM 688 N N . VAL A 1 103 ? 10.491 -6.242 -3.872 1.00 94.00 103 VAL A N 1
ATOM 689 C CA . VAL A 1 103 ? 9.229 -5.544 -4.076 1.00 94.00 103 VAL A CA 1
ATOM 690 C C . VAL A 1 103 ? 9.385 -4.065 -3.774 1.00 94.00 103 VAL A C 1
ATOM 692 O O . VAL A 1 103 ? 10.258 -3.654 -3.009 1.00 94.00 103 VAL A O 1
ATOM 695 N N . ARG A 1 104 ? 8.587 -3.239 -4.452 1.00 91.31 104 ARG A N 1
ATOM 696 C CA . ARG A 1 104 ? 8.700 -1.782 -4.346 1.00 91.31 104 ARG A CA 1
ATOM 697 C C . ARG A 1 104 ? 8.292 -1.316 -2.947 1.00 91.31 104 ARG A C 1
ATOM 699 O O . ARG A 1 104 ? 7.414 -1.899 -2.319 1.00 91.31 104 ARG A O 1
ATOM 706 N N . GLY A 1 105 ? 8.850 -0.196 -2.513 1.00 89.25 105 GLY A N 1
ATOM 707 C CA . GLY A 1 105 ? 8.516 0.433 -1.241 1.00 89.25 105 GLY A CA 1
ATOM 708 C C . GLY A 1 105 ? 9.251 -0.182 -0.044 1.00 89.25 105 GLY A C 1
ATOM 709 O O . GLY A 1 105 ? 9.735 -1.318 -0.108 1.00 89.25 105 GLY A O 1
ATOM 710 N N . PRO A 1 106 ? 9.350 0.572 1.064 1.00 92.38 106 PRO A N 1
ATOM 711 C CA . PRO A 1 106 ? 9.826 0.027 2.326 1.00 92.38 106 PRO A CA 1
ATOM 712 C C . PRO A 1 106 ? 8.855 -1.037 2.856 1.00 92.38 106 PRO A C 1
ATOM 714 O O . PRO A 1 106 ? 7.738 -1.181 2.357 1.00 92.38 106 PRO A O 1
ATOM 717 N N . ARG A 1 107 ? 9.297 -1.768 3.881 1.00 93.88 107 ARG A N 1
ATOM 718 C CA . ARG A 1 107 ? 8.397 -2.581 4.703 1.00 93.88 107 ARG A CA 1
ATOM 719 C C . ARG A 1 107 ? 7.441 -1.677 5.479 1.00 93.88 107 ARG A C 1
ATOM 721 O O . ARG A 1 107 ? 7.821 -0.567 5.847 1.00 93.88 107 ARG A O 1
ATOM 728 N N . SER A 1 108 ? 6.250 -2.188 5.724 1.00 92.81 108 SER A N 1
ATOM 729 C CA . SER A 1 108 ? 5.160 -1.528 6.418 1.00 92.81 108 SER A CA 1
ATOM 730 C C . SER A 1 108 ? 5.294 -1.614 7.934 1.00 92.81 108 SER A C 1
ATOM 732 O O . SER A 1 108 ? 5.712 -2.636 8.489 1.00 92.81 108 SER A O 1
ATOM 734 N N . ASP A 1 109 ? 4.948 -0.517 8.597 1.00 94.31 109 ASP A N 1
ATOM 735 C CA . ASP A 1 109 ? 4.865 -0.441 10.053 1.00 94.31 109 ASP A CA 1
ATOM 736 C C . ASP A 1 109 ? 3.577 -1.111 10.567 1.00 94.31 109 ASP A C 1
ATOM 738 O O . ASP A 1 109 ? 2.695 -1.502 9.800 1.00 94.31 109 ASP A O 1
ATOM 742 N N . LEU A 1 110 ? 3.455 -1.266 11.890 1.00 92.25 110 LEU A N 1
ATOM 743 C CA . LEU A 1 110 ? 2.233 -1.798 12.499 1.00 92.25 110 LEU A CA 1
ATOM 744 C C . LEU A 1 110 ? 1.003 -0.973 12.077 1.00 92.25 110 LEU A C 1
ATOM 746 O O . LEU A 1 110 ? 1.059 0.250 11.964 1.00 92.25 110 LEU A O 1
ATOM 750 N N . GLY A 1 111 ? -0.109 -1.662 11.823 1.00 89.44 111 GLY A N 1
ATOM 751 C CA . GLY A 1 111 ? -1.365 -1.089 11.343 1.00 89.44 111 GLY A CA 1
ATOM 752 C C . GLY A 1 111 ? -1.413 -0.784 9.842 1.00 89.44 111 GLY A C 1
ATOM 753 O O . GLY A 1 111 ? -2.511 -0.630 9.299 1.00 89.44 111 GLY A O 1
ATOM 754 N N . GLU A 1 112 ? -0.274 -0.724 9.150 1.00 89.06 112 GLU A N 1
ATOM 755 C CA . GLU A 1 112 ? -0.226 -0.518 7.701 1.00 89.06 112 GLU A CA 1
ATOM 756 C C . GLU A 1 112 ? -0.543 -1.802 6.925 1.00 89.06 112 GLU A C 1
ATOM 758 O O . GLU A 1 112 ? -0.535 -2.905 7.470 1.00 89.06 112 GLU A O 1
ATOM 763 N N . THR A 1 113 ? -0.863 -1.652 5.640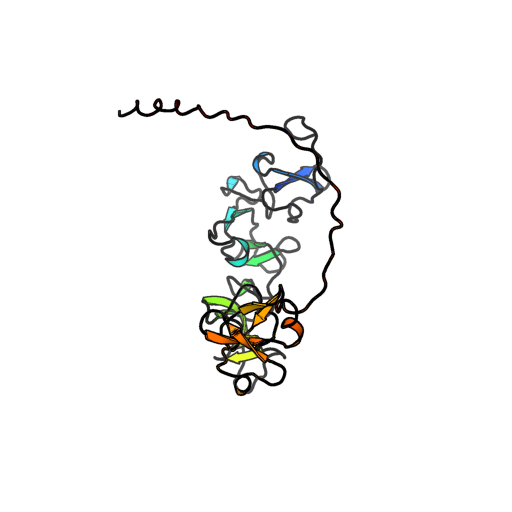 1.00 88.94 113 THR A N 1
ATOM 764 C CA . THR A 1 113 ? -1.268 -2.761 4.771 1.00 88.94 113 THR A CA 1
ATOM 765 C C . THR A 1 113 ? -0.094 -3.623 4.341 1.00 88.94 113 THR A C 1
ATOM 767 O O . THR A 1 113 ? 0.979 -3.109 4.046 1.00 88.94 113 THR A O 1
ATOM 770 N N . CYS A 1 114 ? -0.325 -4.924 4.215 1.00 93.38 114 CYS A N 1
ATOM 771 C CA . CYS A 1 114 ? 0.679 -5.891 3.782 1.00 93.38 114 CYS A CA 1
ATOM 772 C C . CYS A 1 114 ? 0.066 -6.947 2.858 1.00 93.38 114 CYS A C 1
ATOM 774 O O . CYS A 1 114 ? -1.154 -7.073 2.765 1.00 93.38 114 CYS A O 1
ATOM 776 N N . VAL A 1 115 ? 0.916 -7.714 2.174 1.00 93.31 115 VAL A N 1
ATOM 777 C CA . VAL A 1 115 ? 0.509 -8.880 1.369 1.00 93.31 115 VAL A CA 1
ATOM 778 C C . VAL A 1 115 ? 0.984 -10.182 2.025 1.00 93.31 115 VAL A C 1
ATOM 780 O O . VAL A 1 115 ? 0.352 -11.227 1.882 1.00 93.31 115 VAL A O 1
ATOM 783 N N . SER A 1 116 ? 2.093 -10.120 2.757 1.00 94.56 116 SER A N 1
ATOM 784 C CA . SER A 1 116 ? 2.759 -11.221 3.447 1.00 94.56 116 SER A CA 1
ATOM 785 C C . SER A 1 116 ? 3.486 -10.725 4.700 1.00 94.56 116 SER A C 1
ATOM 787 O O . SER A 1 116 ? 3.766 -9.534 4.838 1.00 94.56 116 SER A O 1
ATOM 789 N N . ASP A 1 117 ? 3.895 -11.645 5.574 1.00 95.69 117 ASP A N 1
ATOM 790 C CA . ASP A 1 117 ? 4.695 -11.323 6.767 1.00 95.69 117 ASP A CA 1
ATOM 791 C C . ASP A 1 117 ? 6.015 -10.606 6.430 1.00 95.69 117 ASP A C 1
ATOM 793 O O . ASP A 1 117 ? 6.509 -9.798 7.215 1.00 95.69 117 ASP A O 1
ATOM 797 N N . ALA A 1 118 ? 6.593 -10.874 5.252 1.00 95.19 118 ALA A N 1
ATOM 798 C CA . ALA A 1 118 ? 7.843 -10.251 4.814 1.00 95.19 118 ALA A CA 1
ATOM 799 C C . ALA A 1 118 ? 7.692 -8.753 4.497 1.00 95.19 118 ALA A C 1
ATOM 801 O O . ALA A 1 118 ? 8.692 -8.027 4.508 1.00 95.19 118 ALA A O 1
ATOM 802 N N . ASP A 1 119 ? 6.460 -8.289 4.265 1.00 95.38 119 ASP A N 1
ATOM 803 C CA . ASP A 1 119 ? 6.166 -6.869 4.083 1.00 95.38 119 ASP A CA 1
ATOM 804 C C . ASP A 1 119 ? 6.227 -6.095 5.397 1.00 95.38 119 ASP A C 1
ATOM 806 O O . ASP A 1 119 ? 6.339 -4.877 5.363 1.00 95.38 119 ASP A O 1
ATOM 810 N N . CYS A 1 120 ? 6.186 -6.758 6.552 1.00 96.19 120 CYS A N 1
ATOM 811 C CA . CYS A 1 120 ? 6.117 -6.087 7.842 1.00 96.19 120 CYS A CA 1
ATOM 812 C C . CYS A 1 120 ? 7.507 -5.803 8.424 1.00 96.19 120 CYS A C 1
ATOM 814 O O . CYS A 1 120 ? 8.418 -6.641 8.408 1.00 96.19 120 CYS A O 1
ATOM 816 N N . VAL A 1 121 ? 7.697 -4.601 8.980 1.00 95.25 121 VAL A N 1
ATOM 817 C CA . VAL A 1 121 ? 8.913 -4.253 9.736 1.00 95.25 121 VAL A CA 1
ATOM 818 C C . VAL A 1 121 ? 9.065 -5.198 10.927 1.00 95.25 121 VAL A C 1
ATOM 820 O O . VAL A 1 121 ? 10.164 -5.718 11.162 1.00 95.25 121 VAL A O 1
ATOM 823 N N . ALA A 1 122 ? 7.952 -5.443 11.619 1.00 91.88 122 ALA A N 1
ATOM 824 C CA . ALA A 1 122 ? 7.786 -6.381 12.718 1.00 91.88 122 ALA A CA 1
ATOM 825 C C . ALA A 1 122 ? 6.379 -7.000 12.676 1.00 91.88 122 ALA A C 1
ATOM 827 O O . ALA A 1 122 ? 5.467 -6.414 12.095 1.00 91.88 122 ALA A O 1
ATOM 828 N N . GLY A 1 123 ? 6.207 -8.150 13.330 1.00 93.00 123 GLY A N 1
ATOM 829 C CA . GLY A 1 123 ? 4.909 -8.811 13.441 1.00 93.00 123 GLY A CA 1
ATOM 830 C C . GLY A 1 123 ? 4.591 -9.759 12.284 1.00 93.00 123 GLY A C 1
ATOM 831 O O . GLY A 1 123 ? 5.497 -10.339 11.683 1.00 93.00 123 GLY A O 1
ATOM 832 N N . ILE A 1 124 ? 3.298 -9.945 12.030 1.00 96.69 124 ILE A N 1
ATOM 833 C CA . ILE A 1 124 ? 2.736 -10.800 10.978 1.00 96.69 124 ILE A CA 1
ATOM 834 C C . ILE A 1 124 ? 1.668 -10.046 10.185 1.00 96.69 124 ILE A C 1
ATOM 836 O O . ILE A 1 124 ? 1.145 -9.029 10.638 1.00 96.69 124 ILE A O 1
ATOM 840 N N . CYS A 1 125 ? 1.348 -10.554 9.003 1.00 96.25 125 CYS A N 1
ATOM 841 C CA . CYS A 1 125 ? 0.361 -9.987 8.106 1.00 96.25 125 CYS A CA 1
ATOM 842 C C . CYS A 1 125 ? -0.991 -10.695 8.278 1.00 96.25 125 CYS A C 1
ATOM 844 O O . CYS A 1 125 ? -1.203 -11.785 7.744 1.00 96.25 125 CYS A O 1
ATOM 846 N N . GLU A 1 126 ? -1.920 -10.086 9.022 1.00 95.75 126 GLU A N 1
ATOM 847 C CA . GLU A 1 126 ? -3.249 -10.658 9.287 1.00 95.75 126 GLU A CA 1
ATOM 848 C C . GLU A 1 126 ? -4.375 -9.871 8.608 1.00 95.75 126 GLU A C 1
ATOM 850 O O . GLU A 1 126 ? -4.299 -8.645 8.519 1.00 95.75 126 GLU A O 1
ATOM 855 N N . PRO A 1 127 ? -5.445 -10.545 8.146 1.00 92.38 127 PRO A N 1
ATOM 856 C CA . PRO A 1 127 ? -6.620 -9.867 7.618 1.00 92.38 127 PRO A CA 1
ATOM 857 C C . PRO A 1 127 ? -7.419 -9.204 8.747 1.00 92.38 127 PRO A C 1
ATOM 859 O O . PRO A 1 127 ? -7.747 -9.847 9.746 1.00 92.38 127 PRO A O 1
ATOM 862 N N . ASP A 1 128 ? -7.767 -7.932 8.565 1.00 85.19 128 ASP A N 1
ATOM 863 C CA . ASP A 1 128 ? -8.726 -7.229 9.414 1.00 85.19 128 ASP A CA 1
ATOM 864 C C . ASP A 1 128 ? -10.168 -7.721 9.167 1.00 85.19 128 ASP A C 1
ATOM 866 O O . ASP A 1 128 ? -10.432 -8.601 8.340 1.00 85.19 128 ASP A O 1
ATOM 870 N N . ALA A 1 129 ? -11.137 -7.163 9.900 1.00 79.00 129 ALA A N 1
ATOM 871 C CA . ALA A 1 129 ? -12.546 -7.537 9.761 1.00 79.00 129 ALA A CA 1
ATOM 872 C C . ALA A 1 129 ? -13.125 -7.241 8.358 1.00 79.00 129 ALA A C 1
ATOM 874 O O . ALA A 1 129 ? -14.109 -7.873 7.966 1.00 79.00 129 ALA A O 1
ATOM 875 N N . GLY A 1 130 ? -12.515 -6.315 7.607 1.00 74.88 130 GLY A N 1
ATOM 876 C CA . GLY A 1 130 ? -12.844 -5.994 6.215 1.00 74.88 130 GLY A CA 1
ATOM 877 C C . GLY A 1 130 ? -12.166 -6.919 5.196 1.00 74.88 130 GLY A C 1
ATOM 878 O O . GLY A 1 130 ? -12.476 -6.863 4.006 1.00 74.88 130 GLY A O 1
ATOM 879 N N . GLY A 1 131 ? -11.274 -7.809 5.645 1.00 80.62 131 GLY A N 1
ATOM 880 C CA . GLY A 1 131 ? -10.504 -8.721 4.800 1.00 80.62 131 GLY A CA 1
ATOM 881 C C . GLY A 1 131 ? -9.241 -8.098 4.201 1.00 80.62 131 GLY A C 1
ATOM 882 O O . GLY A 1 131 ? -8.594 -8.737 3.368 1.00 80.62 131 GLY A O 1
ATOM 883 N N . LEU A 1 132 ? -8.877 -6.879 4.609 1.00 82.25 132 LEU A N 1
ATOM 884 C CA . LEU A 1 132 ? -7.632 -6.241 4.205 1.00 82.25 132 LEU A CA 1
ATOM 885 C C . LEU A 1 132 ? -6.511 -6.665 5.151 1.00 82.25 132 LEU A C 1
ATOM 887 O O . LEU A 1 132 ? -6.637 -6.605 6.369 1.00 82.25 132 LEU A O 1
ATOM 891 N N . TYR A 1 133 ? -5.393 -7.088 4.582 1.00 90.38 133 TYR A N 1
ATOM 892 C CA . TYR A 1 133 ? -4.252 -7.560 5.348 1.00 90.38 133 TYR A CA 1
ATOM 893 C C . TYR A 1 133 ? -3.433 -6.399 5.919 1.00 90.38 133 TYR A C 1
ATOM 895 O O . TYR A 1 133 ? -3.145 -5.429 5.209 1.00 90.38 133 TYR A O 1
ATOM 903 N N . ARG A 1 134 ? -3.057 -6.500 7.199 1.00 92.31 134 ARG A N 1
ATOM 904 C CA . ARG A 1 134 ? -2.291 -5.492 7.942 1.00 92.31 134 ARG A CA 1
ATOM 905 C C . ARG A 1 134 ? -1.185 -6.104 8.783 1.00 92.31 134 ARG A C 1
ATOM 907 O O . ARG A 1 134 ? -1.320 -7.211 9.298 1.00 92.31 134 ARG A O 1
ATOM 914 N N . CYS A 1 135 ? -0.115 -5.340 8.957 1.00 96.06 135 CYS A N 1
ATOM 915 C CA . CYS A 1 135 ? 0.953 -5.691 9.874 1.00 96.06 135 CYS A CA 1
ATOM 916 C C . CYS A 1 135 ? 0.469 -5.535 11.315 1.00 96.06 135 CYS A C 1
ATOM 918 O O . CYS A 1 135 ? 0.152 -4.432 11.759 1.00 96.06 135 CYS A O 1
ATOM 920 N N . VAL A 1 136 ? 0.423 -6.636 12.055 1.00 95.75 136 VAL A N 1
ATOM 921 C CA . VAL A 1 136 ? 0.029 -6.677 13.466 1.00 95.75 136 VAL A CA 1
ATOM 922 C C . VAL A 1 136 ? 1.117 -7.345 14.291 1.00 95.75 136 VAL A C 1
ATOM 924 O O . VAL A 1 136 ? 1.826 -8.226 13.808 1.00 95.75 136 VAL A O 1
ATOM 927 N N . ASP A 1 137 ? 1.258 -6.932 15.547 1.00 96.25 137 ASP A N 1
ATOM 928 C CA . ASP A 1 137 ? 2.186 -7.576 16.482 1.00 96.25 137 ASP A CA 1
ATOM 929 C C . ASP A 1 137 ? 1.457 -8.607 17.345 1.00 96.25 137 ASP A C 1
ATOM 931 O O . ASP A 1 137 ? 0.235 -8.580 17.461 1.00 96.25 137 ASP A O 1
ATOM 935 N N . TRP A 1 138 ? 2.191 -9.506 17.987 1.00 95.00 138 TRP A N 1
ATOM 936 C CA . TRP A 1 138 ? 1.619 -10.452 18.937 1.00 95.00 138 TRP A CA 1
ATOM 937 C C . TRP A 1 138 ? 1.406 -9.800 20.303 1.00 95.00 138 TRP A C 1
ATOM 939 O O . TRP A 1 138 ? 2.240 -9.039 20.790 1.00 95.00 138 TRP A O 1
ATOM 949 N N . CYS A 1 139 ? 0.331 -10.179 20.985 1.00 95.25 139 CYS A N 1
ATOM 950 C CA . CYS A 1 139 ? 0.096 -9.818 22.378 1.00 95.25 139 CYS A CA 1
ATOM 951 C C . CYS A 1 139 ? -0.378 -11.010 23.200 1.00 95.25 139 CYS A C 1
ATOM 953 O O . CYS A 1 139 ? -0.885 -12.012 22.696 1.00 95.25 139 CYS A O 1
ATOM 955 N N . THR A 1 140 ? -0.232 -10.881 24.513 1.00 92.00 140 THR A N 1
ATOM 956 C CA . THR A 1 140 ? -0.869 -11.773 25.482 1.00 92.00 140 THR A CA 1
ATOM 957 C C . THR A 1 140 ? -1.944 -10.994 26.241 1.00 92.00 140 THR A C 1
ATOM 959 O O . THR A 1 140 ? -1.889 -9.767 26.266 1.00 92.00 140 THR A O 1
ATOM 962 N N . PRO A 1 141 ? -2.895 -11.657 26.925 1.00 80.38 141 PRO A N 1
ATOM 963 C CA . PRO A 1 141 ? -3.891 -10.961 27.752 1.00 80.38 141 PRO A CA 1
ATOM 964 C C . PRO A 1 141 ? -3.284 -10.070 28.850 1.00 80.38 141 PRO A C 1
ATOM 966 O O . PRO A 1 141 ? -3.944 -9.176 29.370 1.00 80.38 141 PRO A O 1
ATOM 969 N N . GLU A 1 142 ? -2.034 -10.341 29.222 1.00 81.25 142 GLU A N 1
ATOM 970 C CA . GLU A 1 142 ? -1.262 -9.618 30.237 1.00 81.25 142 GLU A CA 1
ATOM 971 C C . GLU A 1 142 ? -0.251 -8.641 29.606 1.00 81.25 142 GLU A C 1
ATOM 973 O O . GLU A 1 142 ? 0.307 -7.788 30.296 1.00 81.25 142 GLU A O 1
ATOM 978 N N . GLY A 1 143 ? 0.009 -8.785 28.303 1.00 84.50 143 GLY A N 1
ATOM 979 C CA . GLY A 1 143 ? 0.962 -8.005 27.529 1.00 84.50 143 GLY A CA 1
ATOM 980 C C . GLY A 1 143 ? 0.284 -6.800 26.897 1.00 84.50 143 GLY A C 1
ATOM 981 O O . GLY A 1 143 ? -0.704 -6.931 26.178 1.00 84.50 143 GLY A O 1
ATOM 982 N N . ALA A 1 144 ? 0.828 -5.616 27.160 1.00 85.12 144 ALA A N 1
ATOM 983 C CA . ALA A 1 144 ? 0.333 -4.398 26.545 1.00 85.12 144 ALA A CA 1
ATOM 984 C C . ALA A 1 144 ? 0.819 -4.301 25.097 1.00 85.12 144 ALA A C 1
ATOM 986 O O . ALA A 1 144 ? 2.012 -4.443 24.824 1.00 85.12 144 ALA A O 1
ATOM 987 N N . CYS A 1 145 ? -0.108 -4.004 24.194 1.00 93.62 145 CYS A N 1
ATOM 988 C CA . CYS A 1 145 ? 0.232 -3.473 22.886 1.00 93.62 145 CYS A CA 1
ATOM 989 C C . CYS A 1 145 ? 0.860 -2.076 23.020 1.00 93.62 145 CYS A C 1
ATOM 991 O O . CYS A 1 145 ? 0.715 -1.404 24.048 1.00 93.62 145 CYS A O 1
ATOM 993 N N . SER A 1 146 ? 1.564 -1.632 21.976 1.00 91.75 146 SER A N 1
ATOM 994 C CA . SER A 1 146 ? 2.034 -0.244 21.881 1.00 91.75 146 SER A CA 1
ATOM 995 C C . SER A 1 146 ? 0.859 0.740 22.039 1.00 91.75 146 SER A C 1
ATOM 997 O O . SER A 1 146 ? -0.265 0.395 21.677 1.00 91.75 146 SER A O 1
ATOM 999 N N . PRO A 1 147 ? 1.069 1.964 22.561 1.00 89.81 147 PRO A N 1
ATOM 1000 C CA . PRO A 1 147 ? 0.001 2.962 22.645 1.00 89.81 147 PRO A CA 1
ATOM 1001 C C . PRO A 1 147 ? -0.684 3.182 21.288 1.00 89.81 147 PRO A C 1
ATOM 1003 O O . PRO A 1 147 ? 0.008 3.349 20.284 1.00 89.81 147 PRO A O 1
ATOM 1006 N N . GLY A 1 148 ? -2.020 3.201 21.273 1.00 84.62 148 GLY A N 1
ATOM 1007 C CA . GLY A 1 148 ? -2.812 3.267 20.040 1.00 84.62 148 GLY A CA 1
ATOM 1008 C C . GLY A 1 148 ? -3.178 1.901 19.451 1.00 84.62 148 GLY A C 1
ATOM 1009 O O . GLY A 1 148 ? -3.631 1.853 18.310 1.00 84.62 148 GLY A O 1
ATOM 1010 N N . TYR A 1 149 ? -2.946 0.809 20.185 1.00 90.50 149 TYR A N 1
ATOM 1011 C CA . TYR A 1 149 ? -3.286 -0.549 19.774 1.00 90.50 149 TYR A CA 1
ATOM 1012 C C . TYR A 1 149 ? -3.973 -1.317 20.906 1.00 90.50 149 TYR A C 1
ATOM 1014 O O . TYR A 1 149 ? -3.584 -1.225 22.075 1.00 90.50 149 TYR A O 1
ATOM 1022 N N . THR A 1 150 ? -4.921 -2.173 20.532 1.00 89.25 150 THR A N 1
ATOM 1023 C CA . THR A 1 150 ? -5.674 -3.044 21.431 1.00 89.25 150 THR A CA 1
ATOM 1024 C C . THR A 1 150 ? -5.411 -4.511 21.100 1.00 89.25 150 THR A C 1
ATOM 1026 O O . THR A 1 150 ? -5.443 -4.933 19.943 1.00 89.25 150 THR A O 1
ATOM 1029 N N . CYS A 1 151 ? -5.177 -5.312 22.142 1.00 92.62 151 CYS A N 1
ATOM 1030 C CA . CYS A 1 151 ? -4.976 -6.749 22.005 1.00 92.62 151 CYS A CA 1
ATOM 1031 C C . CYS A 1 151 ? -6.310 -7.453 21.730 1.00 92.62 151 CYS A C 1
ATOM 1033 O O . CYS A 1 151 ? -7.140 -7.592 22.632 1.00 92.62 151 CYS A O 1
ATOM 1035 N N . THR A 1 152 ? -6.500 -7.935 20.503 1.00 89.12 152 THR A N 1
ATOM 1036 C CA . THR A 1 152 ? -7.696 -8.673 20.082 1.00 89.12 152 THR A CA 1
ATOM 1037 C C . THR A 1 152 ? -7.272 -9.993 19.459 1.00 89.12 152 THR A C 1
ATOM 1039 O O . THR A 1 152 ? -6.469 -10.021 18.538 1.00 89.12 152 THR A O 1
ATOM 1042 N N . GLY A 1 153 ? -7.769 -11.118 19.982 1.00 89.88 153 GLY A N 1
ATOM 1043 C CA . GLY A 1 153 ? -7.451 -12.438 19.419 1.00 89.88 153 GLY A CA 1
ATOM 1044 C C . GLY A 1 153 ? -5.985 -12.879 19.556 1.00 89.88 153 GLY A C 1
ATOM 1045 O O . GLY A 1 153 ? -5.610 -13.880 18.958 1.00 89.88 153 GLY A O 1
ATOM 1046 N N . GLY A 1 154 ? -5.173 -12.187 20.365 1.00 93.56 154 GLY A N 1
ATOM 1047 C CA . GLY A 1 154 ? -3.736 -12.457 20.507 1.00 93.56 154 GLY A CA 1
ATOM 1048 C C . GLY A 1 154 ? -2.847 -11.627 19.579 1.00 93.56 154 GLY A C 1
ATOM 1049 O O . GLY A 1 154 ? -1.629 -11.803 19.609 1.00 93.56 154 GLY A O 1
ATOM 1050 N N . THR A 1 155 ? -3.426 -10.701 18.810 1.00 94.44 155 THR A N 1
ATOM 1051 C CA . THR A 1 155 ? -2.697 -9.735 17.986 1.00 94.44 155 THR A CA 1
ATOM 1052 C C . THR A 1 155 ? -3.066 -8.288 18.339 1.00 94.44 155 THR A C 1
ATOM 1054 O O . THR A 1 155 ? -4.1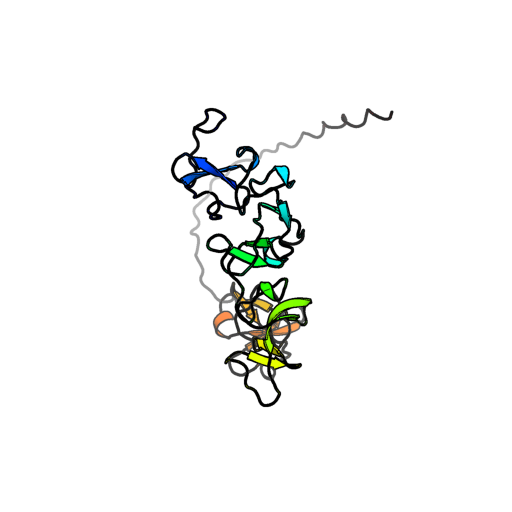60 -7.992 18.828 1.00 94.44 155 THR A O 1
ATOM 1057 N N . CYS A 1 156 ? -2.106 -7.380 18.180 1.00 94.50 156 CYS A N 1
ATOM 1058 C CA . CYS A 1 156 ? -2.236 -5.952 18.423 1.00 94.50 156 CYS A CA 1
ATOM 1059 C C . CYS A 1 156 ? -2.789 -5.273 17.181 1.00 94.50 156 CYS A C 1
ATOM 1061 O O . CYS A 1 156 ? -2.065 -5.050 16.210 1.00 94.50 156 CYS A O 1
ATOM 1063 N N . TRP A 1 157 ? -4.060 -4.906 17.250 1.00 90.19 157 TRP A N 1
ATOM 1064 C CA . TRP A 1 157 ? -4.740 -4.152 16.207 1.00 90.19 157 TRP A CA 1
ATOM 1065 C C . TRP A 1 157 ? -4.721 -2.669 16.549 1.00 90.19 157 TRP A C 1
ATOM 1067 O O . TRP A 1 157 ? -4.782 -2.354 17.739 1.00 90.19 157 TRP A O 1
ATOM 1077 N N . PRO A 1 158 ? -4.635 -1.760 15.562 1.00 85.44 158 PRO A N 1
ATOM 1078 C CA . PRO A 1 158 ? -4.857 -0.342 15.814 1.00 85.44 158 PRO A CA 1
ATOM 1079 C C . PRO A 1 158 ? -6.157 -0.147 16.597 1.00 85.44 158 PRO A C 1
ATOM 1081 O O . PRO A 1 158 ? -7.145 -0.840 16.340 1.00 85.44 158 PRO A O 1
ATOM 1084 N N . ASP A 1 159 ? -6.153 0.764 17.567 1.00 84.25 159 ASP A N 1
ATOM 1085 C CA . ASP A 1 159 ? -7.376 1.142 18.269 1.00 84.25 159 ASP A CA 1
ATOM 1086 C C . ASP A 1 159 ? -8.416 1.590 17.232 1.00 84.25 159 ASP A C 1
ATOM 1088 O O . ASP A 1 159 ? -8.090 2.343 16.310 1.00 84.25 159 ASP A O 1
ATOM 1092 N N . ALA A 1 160 ? -9.661 1.120 17.368 1.00 76.88 160 ALA A N 1
ATOM 1093 C CA . ALA A 1 160 ? -10.739 1.575 16.499 1.00 76.88 160 ALA A CA 1
ATOM 1094 C C . ALA A 1 160 ? -10.826 3.110 16.568 1.00 76.88 160 ALA A C 1
ATOM 1096 O O . ALA A 1 160 ? -10.864 3.694 17.655 1.00 76.88 160 ALA A O 1
ATOM 1097 N N . LEU A 1 161 ? -10.835 3.755 15.403 1.00 76.88 161 LEU A N 1
ATOM 1098 C CA . LEU A 1 161 ? -11.042 5.188 15.259 1.00 76.88 161 LEU A CA 1
ATOM 1099 C C . LEU A 1 161 ? -12.413 5.540 15.835 1.00 76.88 161 LEU A C 1
ATOM 1101 O O . LEU A 1 161 ? -13.438 4.960 15.470 1.00 76.88 161 LEU A O 1
ATOM 1105 N N . ARG A 1 162 ? -12.450 6.510 16.737 1.00 80.06 162 ARG A N 1
ATOM 1106 C CA . ARG A 1 162 ? -13.678 6.909 17.418 1.00 80.06 162 ARG A CA 1
ATOM 1107 C C . ARG A 1 162 ? -14.501 7.842 16.540 1.00 80.06 162 ARG A C 1
ATOM 1109 O O . ARG A 1 162 ? -13.955 8.507 15.655 1.00 80.06 162 ARG A O 1
ATOM 1116 N N . PRO A 1 163 ? -15.816 7.961 16.778 1.00 83.38 163 PRO A N 1
ATOM 1117 C CA . PRO A 1 163 ? -16.613 9.005 16.153 1.00 83.38 163 PRO A CA 1
ATOM 1118 C C . PRO A 1 163 ? -15.956 10.392 16.315 1.00 83.38 163 PRO A C 1
ATOM 1120 O O . PRO A 1 163 ? -15.642 10.828 17.420 1.00 83.38 163 PRO A O 1
ATOM 1123 N N . GLY A 1 164 ? -15.729 11.082 15.197 1.00 77.50 164 GLY A N 1
ATOM 1124 C CA . GLY A 1 164 ? -15.016 12.358 15.114 1.00 77.50 164 GLY A CA 1
ATOM 1125 C C . GLY A 1 164 ? -13.545 12.269 14.687 1.00 77.50 164 GLY A C 1
ATOM 1126 O O . GLY A 1 164 ? -13.007 13.289 14.246 1.00 77.50 164 GLY A O 1
ATOM 1127 N N . ASP A 1 165 ? -12.914 11.092 14.749 1.00 82.62 165 ASP A N 1
ATOM 1128 C CA . ASP A 1 165 ? -11.545 10.897 14.265 1.00 82.62 165 ASP A CA 1
ATOM 1129 C C . ASP A 1 165 ? -11.486 10.961 12.730 1.00 82.62 165 ASP A C 1
ATOM 1131 O O . ASP A 1 165 ? -12.422 10.521 12.054 1.00 82.62 165 ASP A O 1
ATOM 1135 N N . PRO A 1 166 ? -10.410 11.509 12.136 1.00 79.44 166 PRO A N 1
ATOM 1136 C CA . PRO A 1 166 ? -10.229 11.466 10.692 1.00 79.44 166 PRO A CA 1
ATOM 1137 C C . PRO A 1 166 ? -10.036 10.017 10.231 1.00 79.44 166 PRO A C 1
ATOM 1139 O O . PRO A 1 166 ? -9.190 9.301 10.762 1.00 79.44 166 PRO A O 1
ATOM 1142 N N . CYS A 1 167 ? -10.773 9.611 9.203 1.00 84.31 167 CYS A N 1
ATOM 1143 C CA . CYS A 1 167 ? -10.612 8.312 8.552 1.00 84.31 167 CYS A CA 1
ATOM 1144 C C . CYS A 1 167 ? -10.176 8.480 7.094 1.00 84.31 167 CYS A C 1
ATOM 1146 O O . CYS A 1 167 ? -10.336 9.539 6.486 1.00 84.31 167 CYS A O 1
ATOM 1148 N N . GLY A 1 168 ? -9.556 7.437 6.540 1.00 73.56 168 GLY A N 1
ATOM 1149 C CA . GLY A 1 168 ? -9.303 7.340 5.100 1.00 73.56 168 GLY A CA 1
ATOM 1150 C C . GLY A 1 168 ? -10.581 6.980 4.342 1.00 73.56 168 GLY A C 1
ATOM 1151 O O . GLY A 1 168 ? -11.643 6.909 4.935 1.00 73.56 168 GLY A O 1
ATOM 1152 N N . ALA A 1 169 ? -10.509 6.684 3.045 1.00 59.91 169 ALA A N 1
ATOM 1153 C CA . ALA A 1 169 ? -11.672 6.261 2.242 1.00 59.91 169 ALA A CA 1
ATOM 1154 C C . ALA A 1 169 ? -12.288 4.897 2.649 1.00 59.91 169 ALA A C 1
ATOM 1156 O O . ALA A 1 169 ? -13.017 4.295 1.868 1.00 59.91 169 ALA A O 1
ATOM 1157 N N . TRP A 1 170 ? -11.973 4.396 3.842 1.00 58.28 170 TRP A N 1
ATOM 1158 C CA . TRP A 1 170 ? -12.225 3.035 4.292 1.00 58.28 170 TRP A CA 1
ATOM 1159 C C . TRP A 1 170 ? -13.038 3.094 5.590 1.00 58.28 170 TRP A C 1
ATOM 1161 O O . TRP A 1 170 ? -12.650 3.778 6.539 1.00 58.28 170 TRP A O 1
ATOM 1171 N N . GLU A 1 171 ? -14.188 2.424 5.603 1.00 59.00 171 GLU A N 1
ATOM 1172 C CA . GLU A 1 171 ? -15.238 2.542 6.628 1.00 59.00 171 GLU A CA 1
ATOM 1173 C C . GLU A 1 171 ? -14.921 1.734 7.905 1.00 59.00 171 GLU A C 1
ATOM 1175 O O . GLU A 1 171 ? -15.469 1.990 8.977 1.00 59.00 171 GLU A O 1
ATOM 1180 N N . ASP A 1 172 ? -13.976 0.802 7.792 1.00 57.31 172 ASP A N 1
ATOM 1181 C CA . ASP A 1 172 ? -13.832 -0.379 8.646 1.00 57.31 172 ASP A CA 1
ATOM 1182 C C . ASP A 1 172 ? -13.092 -0.104 9.964 1.00 57.31 172 ASP A C 1
ATOM 1184 O O . ASP A 1 172 ? -13.123 -0.922 10.881 1.00 57.31 172 ASP A O 1
ATOM 1188 N N . HIS A 1 173 ? -12.421 1.046 10.065 1.00 70.38 173 HIS A N 1
ATOM 1189 C CA . HIS A 1 173 ? -11.657 1.423 11.262 1.00 70.38 173 HIS A CA 1
ATOM 1190 C C . HIS A 1 173 ? -12.477 2.228 12.249 1.00 70.38 173 HIS A C 1
ATOM 1192 O O . HIS A 1 173 ? -12.033 2.435 13.368 1.00 70.38 173 HIS A O 1
ATOM 1198 N N . CYS A 1 174 ? -13.661 2.685 11.855 1.00 81.25 174 CYS A N 1
ATOM 1199 C CA . CYS A 1 174 ? -14.518 3.449 12.737 1.00 81.25 174 CYS A CA 1
ATOM 1200 C C . CYS A 1 174 ? -15.203 2.515 13.739 1.00 81.25 174 CYS A C 1
ATOM 1202 O O . CYS A 1 174 ? -15.794 1.515 13.345 1.00 81.25 174 CYS A O 1
ATOM 1204 N N . GLU A 1 175 ? -15.223 2.869 15.023 1.00 76.44 175 GLU A N 1
ATOM 1205 C CA . GLU A 1 175 ? -15.913 2.118 16.085 1.00 76.44 175 GLU A CA 1
ATOM 1206 C C . GLU A 1 175 ? -17.434 1.979 15.810 1.00 76.44 175 GLU A C 1
ATOM 1208 O O . GLU A 1 175 ? -18.087 1.069 16.313 1.00 76.44 175 GLU A O 1
ATOM 1213 N N . GLY A 1 176 ? -17.991 2.832 14.934 1.00 69.56 176 GLY A N 1
ATOM 1214 C CA . GLY A 1 176 ? -19.358 2.758 14.390 1.00 69.56 176 GLY A CA 1
ATOM 1215 C C . GLY A 1 176 ? -19.474 2.229 12.949 1.00 69.56 176 GLY A C 1
ATOM 1216 O O . GLY A 1 176 ? -20.559 2.266 12.373 1.00 69.56 176 GLY A O 1
ATOM 1217 N N . GLY A 1 177 ? -18.371 1.770 12.353 1.00 70.56 177 GLY A N 1
ATOM 1218 C CA . GLY A 1 177 ? -18.310 1.121 11.039 1.00 70.56 177 GLY A CA 1
ATOM 1219 C C . GLY A 1 177 ? -18.549 2.025 9.830 1.00 70.56 177 GLY A C 1
ATOM 1220 O O . GLY A 1 177 ? -18.853 1.515 8.755 1.00 70.56 177 GLY A O 1
ATOM 1221 N N . ARG A 1 178 ? -18.492 3.354 9.990 1.00 86.06 178 ARG A N 1
ATOM 1222 C CA . ARG A 1 178 ? -18.753 4.302 8.902 1.00 86.06 178 AR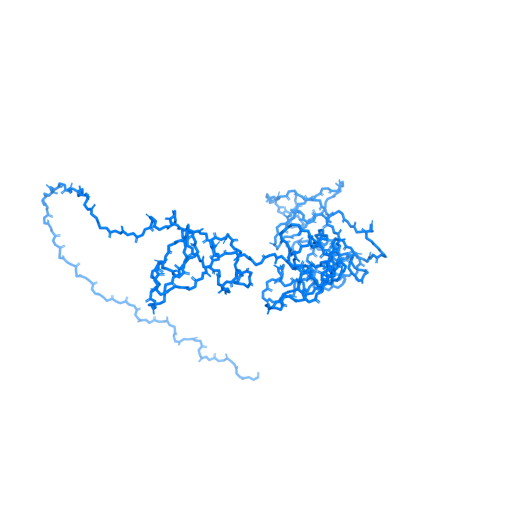G A CA 1
ATOM 1223 C C . ARG A 1 178 ? -17.784 5.469 8.895 1.00 86.06 178 ARG A C 1
ATOM 1225 O O . ARG A 1 178 ? -17.692 6.221 9.865 1.00 86.06 178 ARG A O 1
ATOM 1232 N N . CYS A 1 179 ? -17.159 5.666 7.741 1.00 87.81 179 CYS A N 1
ATOM 1233 C CA . CYS A 1 179 ? -16.358 6.833 7.426 1.00 87.81 179 CYS A CA 1
ATOM 1234 C C . CYS A 1 179 ? -17.128 7.728 6.448 1.00 87.81 179 CYS A C 1
ATOM 1236 O O . CYS A 1 179 ? -17.429 7.314 5.332 1.00 87.81 179 CYS A O 1
ATOM 1238 N N . VAL A 1 180 ? -17.490 8.943 6.861 1.00 88.19 180 VAL A N 1
ATOM 1239 C CA . VAL A 1 180 ? -18.358 9.834 6.073 1.00 88.19 180 VAL A CA 1
ATOM 1240 C C . VAL A 1 180 ? -17.644 11.143 5.768 1.00 88.19 180 VAL A C 1
ATOM 1242 O O . VAL A 1 180 ? -16.941 11.699 6.612 1.00 88.19 180 VAL A O 1
ATOM 1245 N N . GLU A 1 181 ? -17.838 11.658 4.551 1.00 88.69 181 GLU A N 1
ATOM 1246 C CA . GLU A 1 181 ? -17.356 12.987 4.187 1.00 88.69 181 GLU A CA 1
ATOM 1247 C C . GLU A 1 181 ? -18.206 14.060 4.879 1.00 88.69 181 GLU A C 1
ATOM 1249 O O . GLU A 1 181 ? -19.403 14.199 4.629 1.00 88.69 181 GLU A O 1
ATOM 1254 N N . TYR A 1 182 ? -17.575 14.843 5.749 1.00 86.06 182 TYR A N 1
ATOM 1255 C CA . TYR A 1 182 ? -18.202 15.931 6.483 1.00 86.06 182 TYR A CA 1
ATOM 1256 C C . TYR A 1 182 ? -17.273 17.148 6.509 1.00 86.06 182 TYR A C 1
ATOM 1258 O O . TYR A 1 182 ? -16.141 17.091 6.990 1.00 86.06 182 TYR A O 1
ATOM 1266 N N . GLY A 1 183 ? -17.726 18.271 5.944 1.00 84.38 183 GLY A N 1
ATOM 1267 C CA . GLY A 1 183 ? -16.914 19.492 5.855 1.00 84.38 183 GLY A CA 1
ATOM 1268 C C . GLY A 1 183 ? -15.654 19.355 4.983 1.00 84.38 183 GLY A C 1
ATOM 1269 O O . GLY A 1 183 ? -14.645 19.997 5.270 1.00 84.38 183 GLY A O 1
ATOM 1270 N N . GLY A 1 184 ? -15.693 18.514 3.940 1.00 85.62 184 GLY A N 1
ATOM 1271 C CA . GLY A 1 184 ? -14.566 18.278 3.023 1.00 85.62 184 GLY A CA 1
ATOM 1272 C C . GLY A 1 184 ? -13.450 17.403 3.604 1.00 85.62 184 GLY A C 1
ATOM 1273 O O . GLY A 1 184 ? -12.312 17.452 3.136 1.00 85.62 184 GLY A O 1
ATOM 1274 N N . ARG A 1 185 ? -13.748 16.645 4.663 1.00 84.62 185 ARG A N 1
ATOM 1275 C CA . ARG A 1 185 ? -12.854 15.664 5.287 1.00 84.62 185 ARG A CA 1
ATOM 1276 C C . ARG A 1 185 ? -13.629 14.387 5.565 1.00 84.62 185 ARG A C 1
ATOM 1278 O O . ARG A 1 185 ? -14.819 14.446 5.842 1.00 84.62 185 ARG A O 1
ATOM 1285 N N . LEU A 1 186 ? -12.945 13.255 5.519 1.00 86.06 186 LEU A N 1
ATOM 1286 C CA . LEU A 1 186 ? -13.490 11.964 5.913 1.00 86.06 186 LEU A CA 1
ATOM 1287 C C . LEU A 1 186 ? -13.316 11.793 7.428 1.00 86.06 186 LEU A C 1
ATOM 1289 O O . LEU A 1 186 ? -12.202 11.936 7.938 1.00 86.06 186 LEU A O 1
ATOM 1293 N N . ILE A 1 187 ? -14.415 11.559 8.147 1.00 88.94 187 ILE A N 1
ATOM 1294 C CA . ILE A 1 187 ? -14.421 11.342 9.601 1.00 88.94 187 ILE A CA 1
ATOM 1295 C C . ILE A 1 187 ? -15.240 10.112 9.980 1.00 88.94 187 ILE A C 1
ATOM 1297 O O . ILE A 1 187 ? -16.242 9.791 9.335 1.00 88.94 187 ILE A O 1
ATOM 1301 N N . CYS A 1 188 ? -14.814 9.430 11.036 1.00 90.50 188 CYS A N 1
ATOM 1302 C CA . CYS A 1 188 ? -15.577 8.344 11.612 1.00 90.50 188 CYS A CA 1
ATOM 1303 C C . CYS A 1 188 ? -16.849 8.892 12.236 1.00 90.50 188 CYS A C 1
ATOM 1305 O O . CYS A 1 188 ? -16.821 9.908 12.931 1.00 90.50 188 CYS A O 1
ATOM 1307 N N . VAL A 1 189 ? -17.973 8.231 11.989 1.00 90.50 189 VAL A N 1
ATOM 1308 C CA . VAL A 1 189 ? -19.263 8.616 12.560 1.00 90.50 189 VAL A CA 1
ATOM 1309 C C . VAL A 1 189 ? -19.923 7.424 13.237 1.00 90.50 189 VAL A C 1
ATOM 1311 O O . VAL A 1 189 ? -19.703 6.272 12.865 1.00 90.50 189 VAL A O 1
ATOM 1314 N N . SER A 1 190 ? -20.762 7.719 14.223 1.00 90.50 190 SER A N 1
ATOM 1315 C CA . SER A 1 190 ? -21.727 6.785 14.801 1.00 90.50 190 SER A CA 1
ATOM 1316 C C . SER A 1 190 ? -23.142 7.273 14.507 1.00 90.50 190 SER A C 1
ATOM 1318 O O . SER A 1 190 ? -23.366 8.477 14.357 1.00 90.50 190 SER A O 1
ATOM 1320 N N . ASP A 1 191 ? -24.099 6.353 14.427 1.00 92.19 191 ASP A N 1
ATOM 1321 C CA . ASP A 1 191 ? -25.511 6.707 14.278 1.00 92.19 191 ASP A CA 1
ATOM 1322 C C . ASP A 1 191 ? -26.077 7.325 15.565 1.00 92.19 191 ASP A C 1
ATOM 1324 O O . ASP A 1 191 ? -25.659 6.982 16.671 1.00 92.19 191 ASP A O 1
ATOM 1328 N N . CYS A 1 192 ? -27.048 8.225 15.416 1.00 93.56 192 CYS A N 1
ATOM 1329 C CA . CYS A 1 192 ? -27.796 8.822 16.520 1.00 93.56 192 CYS A CA 1
ATOM 1330 C C . CYS A 1 192 ? -29.261 9.067 16.140 1.00 93.56 192 CYS A C 1
ATOM 1332 O O . CYS A 1 192 ? -29.582 9.432 15.005 1.00 93.56 192 CYS A O 1
ATOM 1334 N N . ALA A 1 193 ? -30.159 8.880 17.105 1.00 92.25 193 ALA A N 1
ATOM 1335 C CA . ALA A 1 193 ? -31.552 9.300 17.028 1.00 92.25 193 ALA A CA 1
ATOM 1336 C C . ALA A 1 193 ? -31.732 10.710 17.609 1.00 92.25 193 ALA A C 1
ATOM 1338 O O . ALA A 1 193 ? -32.526 11.495 17.086 1.00 92.25 193 ALA A O 1
ATOM 1339 N N . ASP A 1 194 ? -30.975 11.047 18.656 1.00 90.62 194 ASP A N 1
ATOM 1340 C CA . ASP A 1 194 ? -30.927 12.390 19.226 1.00 90.62 194 ASP A CA 1
ATOM 1341 C C . ASP A 1 194 ? -29.546 12.750 19.811 1.00 90.62 194 ASP A C 1
ATOM 1343 O O . ASP A 1 194 ? -28.580 11.992 19.740 1.00 90.62 194 ASP A O 1
ATOM 1347 N N . SER A 1 195 ? -29.417 13.967 20.351 1.00 85.38 195 SER A N 1
ATOM 1348 C CA . SER A 1 195 ? -28.149 14.480 20.887 1.00 85.38 195 SER A CA 1
ATOM 1349 C C . SER A 1 195 ? -27.595 13.689 22.077 1.00 85.38 195 SER A C 1
ATOM 1351 O O . SER A 1 195 ? -26.420 13.847 22.394 1.00 85.38 195 SER A O 1
ATOM 1353 N N . GLY A 1 196 ? -28.425 12.900 22.763 1.00 89.31 196 GLY A N 1
ATOM 1354 C CA . GLY A 1 196 ? -28.019 12.064 23.889 1.00 89.31 196 GLY A CA 1
ATOM 1355 C C . GLY A 1 196 ? -27.261 10.802 23.478 1.00 89.31 196 GLY A C 1
ATOM 1356 O O . GLY A 1 196 ? -26.563 10.236 24.316 1.00 89.31 196 GLY A O 1
ATOM 1357 N N . ASP A 1 197 ? -27.354 10.396 22.210 1.00 90.94 197 ASP A N 1
ATOM 1358 C CA . ASP A 1 197 ? -26.681 9.198 21.694 1.00 90.94 197 ASP A CA 1
ATOM 1359 C C . ASP A 1 197 ? -25.202 9.439 21.356 1.00 90.94 197 ASP A C 1
ATOM 1361 O O . ASP A 1 197 ? -24.431 8.494 21.198 1.00 90.94 197 ASP A O 1
ATOM 1365 N N . CYS A 1 198 ? -24.791 10.702 21.236 1.00 91.69 198 CYS A N 1
ATOM 1366 C CA . CYS A 1 198 ? -23.437 11.062 20.840 1.00 91.69 198 CYS A CA 1
ATOM 1367 C C . CYS A 1 198 ? -22.477 11.159 22.031 1.00 91.69 198 CYS A C 1
ATOM 1369 O O . CYS A 1 198 ? -22.817 11.710 23.081 1.00 91.69 198 CYS A O 1
ATOM 1371 N N . GLU A 1 199 ? -21.235 10.692 21.840 1.00 88.44 199 GLU A N 1
ATOM 1372 C CA . GLU A 1 199 ? -20.156 10.894 22.813 1.00 88.44 199 GLU A CA 1
ATOM 1373 C C . GLU A 1 199 ? -19.922 12.395 23.070 1.00 88.44 199 GLU A C 1
ATOM 1375 O O . GLU A 1 199 ? -20.181 13.263 22.227 1.00 88.44 199 GLU A O 1
ATOM 1380 N N . SER A 1 200 ? -19.435 12.717 24.271 1.00 87.50 200 SER A N 1
ATOM 1381 C CA . SER A 1 200 ? -19.185 14.092 24.688 1.00 87.50 200 SER A CA 1
ATOM 1382 C C . SER A 1 200 ? -18.303 14.843 23.689 1.00 87.50 200 SER A C 1
ATOM 1384 O O . SER A 1 200 ? -17.174 14.437 23.425 1.00 87.50 200 SER A O 1
ATOM 1386 N N . GLY A 1 201 ? -18.795 15.982 23.197 1.00 86.00 201 GLY A N 1
ATOM 1387 C CA . GLY A 1 201 ? -18.084 16.811 22.221 1.00 86.00 201 GLY A CA 1
ATOM 1388 C C . GLY A 1 201 ? -18.521 16.603 20.771 1.00 86.00 201 GLY A C 1
ATOM 1389 O O . GLY A 1 201 ? -18.024 17.321 19.907 1.00 86.00 201 GLY A O 1
ATOM 1390 N N . LEU A 1 202 ? -19.469 15.701 20.506 1.00 90.38 202 LEU A N 1
ATOM 1391 C CA . LEU A 1 202 ? -20.110 15.518 19.204 1.00 90.38 202 LEU A CA 1
ATOM 1392 C C . LEU A 1 202 ? -21.556 16.035 19.224 1.00 90.38 202 LEU A C 1
ATOM 1394 O O . LEU A 1 202 ? -22.155 16.238 20.280 1.00 90.38 202 LEU A O 1
ATOM 1398 N N . VAL A 1 203 ? -22.117 16.271 18.040 1.00 93.50 203 VAL A N 1
ATOM 1399 C CA . VAL A 1 203 ? -23.505 16.704 17.850 1.00 93.50 203 VAL A CA 1
ATOM 1400 C C . VAL A 1 203 ? -24.188 15.762 16.872 1.00 93.50 203 VAL A C 1
ATOM 1402 O O . VAL A 1 203 ? -23.622 15.439 15.829 1.00 93.50 203 VAL A O 1
ATOM 1405 N N . CYS A 1 204 ? -25.413 15.352 17.202 1.00 93.81 204 CYS A N 1
ATOM 1406 C CA . CYS A 1 204 ? -26.245 14.578 16.294 1.00 93.81 204 CYS A CA 1
ATOM 1407 C C . CYS A 1 204 ? -26.765 15.479 15.169 1.00 93.81 204 CYS A C 1
ATOM 1409 O O . CYS A 1 204 ? -27.534 16.412 15.418 1.00 93.81 204 CYS A O 1
ATOM 1411 N N . VAL A 1 205 ? -26.341 15.211 13.936 1.00 92.62 205 VAL A N 1
ATOM 1412 C CA . VAL A 1 205 ? -26.808 15.912 12.736 1.00 92.62 205 VAL A CA 1
ATOM 1413 C C . VAL A 1 205 ? -27.685 14.966 11.932 1.00 92.62 205 VAL A C 1
ATOM 1415 O O . VAL A 1 205 ? -27.272 13.861 11.593 1.00 92.62 205 VAL A O 1
ATOM 1418 N N . ALA A 1 206 ? -28.910 15.396 11.632 1.00 90.44 206 ALA A N 1
ATOM 1419 C CA . ALA A 1 206 ? -29.858 14.596 10.868 1.00 90.44 206 ALA A CA 1
ATOM 1420 C C . ALA A 1 206 ? -29.331 14.323 9.449 1.00 90.44 206 ALA A C 1
ATOM 1422 O O . ALA A 1 206 ? -29.023 15.257 8.705 1.00 90.44 206 ALA A O 1
ATOM 1423 N N . GLY A 1 207 ? -29.253 13.048 9.069 1.00 83.94 207 GLY A N 1
ATOM 1424 C CA . GLY A 1 207 ? -29.018 12.630 7.691 1.00 83.94 207 GLY A CA 1
ATOM 1425 C C . GLY A 1 207 ? -30.288 12.734 6.841 1.00 83.94 207 GLY A C 1
ATOM 1426 O O . GLY A 1 207 ? -31.406 12.791 7.358 1.00 83.94 207 GLY A O 1
ATOM 1427 N N . GLY A 1 208 ? -30.121 12.734 5.514 1.00 76.81 208 GLY A N 1
ATOM 1428 C CA . GLY A 1 208 ? -31.229 12.857 4.555 1.00 76.81 208 GLY A CA 1
ATOM 1429 C C . GLY A 1 208 ? -32.281 11.741 4.640 1.00 76.81 208 GLY A C 1
ATOM 1430 O O . GLY A 1 208 ? -33.431 11.968 4.270 1.00 76.81 208 GLY A O 1
ATOM 1431 N N . ASP A 1 209 ? -31.913 10.579 5.184 1.00 78.81 209 ASP A N 1
ATOM 1432 C CA . ASP A 1 209 ? -32.772 9.391 5.286 1.00 78.81 209 ASP A CA 1
ATOM 1433 C C . ASP A 1 209 ? -33.475 9.248 6.651 1.00 78.81 209 ASP A C 1
ATOM 1435 O O . ASP A 1 209 ? -34.141 8.248 6.915 1.00 78.81 209 ASP A O 1
ATOM 1439 N N . GLY A 1 210 ? -33.339 10.239 7.541 1.00 78.19 210 GLY A N 1
ATOM 1440 C CA . GLY A 1 210 ? -33.954 10.235 8.874 1.00 78.19 210 GLY A CA 1
ATOM 1441 C C . GLY A 1 210 ? -33.142 9.536 9.971 1.00 78.19 210 GLY A C 1
ATOM 1442 O O . GLY A 1 210 ? -33.529 9.617 11.133 1.00 78.19 210 GLY A O 1
ATOM 1443 N N . ALA A 1 211 ? -32.011 8.909 9.636 1.00 85.88 211 ALA A N 1
ATOM 1444 C CA . ALA A 1 211 ? -30.984 8.518 10.603 1.00 85.88 211 ALA A CA 1
ATOM 1445 C C . ALA A 1 211 ? -29.997 9.681 10.809 1.00 85.88 211 ALA A C 1
ATOM 1447 O O . ALA A 1 211 ? -29.525 10.268 9.832 1.00 85.88 211 ALA A O 1
ATOM 1448 N N . GLY A 1 212 ? -29.718 10.052 12.061 1.00 91.75 212 GLY A N 1
ATOM 1449 C CA . GLY A 1 212 ? -28.710 11.056 12.397 1.00 91.75 212 GLY A CA 1
ATOM 1450 C C . GLY A 1 212 ? -27.311 10.453 12.500 1.00 91.75 212 GLY A C 1
ATOM 1451 O O . GLY A 1 212 ? -27.160 9.251 12.698 1.00 91.75 212 GLY A O 1
ATOM 1452 N N . VAL A 1 213 ? -26.288 11.298 12.381 1.00 93.06 213 VAL A N 1
ATOM 1453 C CA . VAL A 1 213 ? -24.884 10.935 12.612 1.00 93.06 213 VAL A CA 1
ATOM 1454 C C . VAL A 1 213 ? -24.225 11.872 13.618 1.00 93.06 213 VAL A C 1
ATOM 1456 O O . VAL A 1 213 ? -24.440 13.085 13.586 1.00 93.06 213 VAL A O 1
ATOM 1459 N N . CYS A 1 214 ? -23.402 11.317 14.503 1.00 93.56 214 CYS A N 1
ATOM 1460 C CA . CYS A 1 214 ? -22.596 12.084 15.444 1.00 93.56 214 CYS A CA 1
ATOM 1461 C C . CYS A 1 214 ? -21.361 12.651 14.747 1.00 93.56 214 CYS A C 1
ATOM 1463 O O . CYS A 1 214 ? -20.517 11.904 14.253 1.00 93.56 214 CYS A O 1
ATOM 1465 N N . VAL A 1 215 ? -21.246 13.977 14.730 1.00 91.88 215 VAL A N 1
ATOM 1466 C CA . VAL A 1 215 ? -20.151 14.701 14.071 1.00 91.88 215 VAL A CA 1
ATOM 1467 C C . VAL A 1 215 ? -19.593 15.810 14.971 1.00 91.88 215 VAL A C 1
ATOM 1469 O O . VAL A 1 215 ? -20.305 16.308 15.848 1.00 91.88 215 VAL A O 1
ATOM 1472 N N . PRO A 1 216 ? -18.338 16.254 14.771 1.00 88.88 216 PRO A N 1
ATOM 1473 C CA . PRO A 1 216 ? -17.775 17.369 15.522 1.00 88.88 216 PRO A CA 1
ATOM 1474 C C . PRO A 1 216 ? -18.556 18.679 15.285 1.00 88.88 216 PRO A C 1
ATOM 1476 O O . PRO A 1 216 ? -18.864 19.017 14.135 1.00 88.88 216 PRO A O 1
ATOM 1479 N N . PRO A 1 217 ? -18.815 19.491 16.329 1.00 84.12 217 PRO A N 1
ATOM 1480 C CA . PRO A 1 217 ? -19.595 20.729 16.229 1.00 84.12 217 PRO A CA 1
ATOM 1481 C C . PRO A 1 217 ? -18.959 21.773 15.302 1.00 84.12 217 PRO A C 1
ATOM 1483 O O . PRO A 1 217 ? -19.662 22.570 14.685 1.00 84.12 217 PRO A O 1
ATOM 1486 N N . SER A 1 218 ? -17.631 21.763 15.164 1.00 70.56 218 SER A N 1
ATOM 1487 C CA . SER A 1 218 ? -16.877 22.685 14.305 1.00 70.56 218 SER A CA 1
ATOM 1488 C C . SER A 1 218 ? -17.139 22.492 12.811 1.00 70.56 218 SER A C 1
ATOM 1490 O O . SER A 1 218 ? -16.883 23.408 12.032 1.00 70.56 218 SER A O 1
ATOM 1492 N N . ALA A 1 219 ? -17.673 21.341 12.406 1.00 57.31 219 ALA A N 1
ATOM 1493 C CA . ALA A 1 219 ? -17.984 21.061 11.012 1.00 57.31 219 ALA A CA 1
ATOM 1494 C C . ALA A 1 219 ? -19.469 21.310 10.652 1.00 57.31 219 ALA A C 1
ATOM 1496 O O . ALA A 1 219 ? -19.822 21.287 9.478 1.00 57.31 219 ALA A O 1
ATOM 1497 N N . ALA A 1 220 ? -20.325 21.672 11.620 1.00 54.06 220 ALA A N 1
ATOM 1498 C CA . ALA A 1 220 ? -21.747 21.980 11.403 1.00 54.06 220 ALA A CA 1
ATOM 1499 C C . ALA A 1 220 ? -22.047 23.393 10.849 1.00 54.06 220 ALA A C 1
ATOM 1501 O O . ALA A 1 220 ? -23.210 23.767 10.716 1.00 54.06 220 ALA A O 1
ATOM 1502 N N . VAL A 1 221 ? -21.030 24.202 10.523 1.00 53.31 221 VAL A N 1
ATOM 1503 C CA . VAL A 1 221 ? -21.212 25.647 10.247 1.00 53.31 221 VAL A CA 1
ATOM 1504 C C . VAL A 1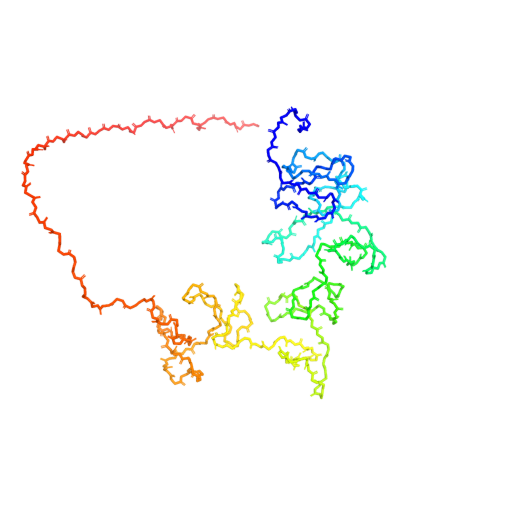 221 ? -21.181 26.012 8.751 1.00 53.31 221 VAL A C 1
ATOM 1506 O O . VAL A 1 221 ? -21.364 27.173 8.400 1.00 53.31 221 VAL A O 1
ATOM 1509 N N . ILE A 1 222 ? -21.030 25.059 7.824 1.00 53.28 222 ILE A N 1
ATOM 1510 C CA . ILE A 1 222 ? -20.985 25.367 6.377 1.00 53.28 222 ILE A CA 1
ATOM 1511 C C . ILE A 1 222 ? -22.144 24.693 5.635 1.00 53.28 222 ILE A C 1
ATOM 1513 O O . ILE A 1 222 ? -21.937 23.826 4.796 1.00 53.28 222 ILE A O 1
ATOM 1517 N N . GLY A 1 223 ? -23.390 25.051 5.951 1.00 55.19 223 GLY A N 1
ATOM 1518 C CA . GLY A 1 223 ? -24.520 24.475 5.210 1.00 55.19 223 GLY A CA 1
ATOM 1519 C C . GLY A 1 223 ? -25.926 24.774 5.712 1.00 55.19 223 GLY A C 1
ATOM 1520 O O . GLY A 1 223 ? -26.832 24.019 5.392 1.00 55.19 223 GLY A O 1
ATOM 1521 N N . GLY A 1 224 ? -26.133 25.836 6.491 1.00 48.38 224 GLY A N 1
ATOM 1522 C CA . GLY A 1 224 ? -27.467 26.285 6.891 1.00 48.38 224 GLY A CA 1
ATOM 1523 C C . GLY A 1 224 ? -27.681 27.714 6.421 1.00 48.38 224 GLY A C 1
ATOM 1524 O O . GLY A 1 224 ? -27.283 28.650 7.107 1.00 48.38 224 GLY A O 1
ATOM 1525 N N . GLY A 1 225 ? -28.236 27.883 5.221 1.00 58.97 225 GLY A N 1
ATOM 1526 C CA . GLY A 1 225 ? -28.791 29.166 4.812 1.00 58.97 225 GLY A CA 1
ATOM 1527 C C . GLY A 1 225 ? -30.047 29.453 5.623 1.00 58.97 225 GLY A C 1
ATOM 1528 O O . GLY A 1 225 ? -30.887 28.572 5.735 1.00 58.97 225 GLY A O 1
ATOM 1529 N N . ASP A 1 226 ? -30.112 30.651 6.203 1.00 54.47 226 ASP A N 1
ATOM 1530 C CA . ASP A 1 226 ? -31.281 31.539 6.243 1.00 54.47 226 ASP A CA 1
ATOM 1531 C C . ASP A 1 226 ? -30.921 32.767 7.102 1.00 54.47 226 ASP A C 1
ATOM 1533 O O . ASP A 1 226 ? -30.902 32.681 8.322 1.00 54.47 226 ASP A O 1
ATOM 1537 N N . ASP A 1 227 ? -30.523 33.875 6.452 1.00 48.44 227 ASP A N 1
ATOM 1538 C CA . ASP A 1 227 ? -30.908 35.263 6.792 1.00 48.44 227 ASP A CA 1
ATOM 1539 C C . ASP A 1 227 ? -30.032 36.322 6.081 1.00 48.44 227 ASP A C 1
ATOM 1541 O O . ASP A 1 227 ? -28.881 36.581 6.421 1.00 48.44 227 ASP A O 1
ATOM 1545 N N . GLY A 1 228 ? -30.637 36.970 5.078 1.00 52.56 228 GLY A N 1
ATOM 1546 C CA . GLY A 1 228 ? -30.533 38.407 4.794 1.00 52.56 228 GLY A CA 1
ATOM 1547 C C . GLY A 1 228 ? -29.164 39.072 4.571 1.00 52.56 228 GLY A C 1
ATOM 1548 O O . GLY A 1 228 ? -28.542 39.557 5.508 1.00 52.56 228 GLY A O 1
ATOM 1549 N N . CYS A 1 229 ? -28.830 39.349 3.304 1.00 38.91 229 CYS A N 1
ATOM 1550 C CA . CYS A 1 229 ? -28.327 40.667 2.878 1.00 38.91 229 CYS A CA 1
ATOM 1551 C C . CYS A 1 229 ? -28.490 40.841 1.361 1.00 38.91 229 CYS A C 1
ATOM 1553 O O . CYS A 1 229 ? -27.897 40.124 0.558 1.00 38.91 229 CYS A O 1
ATOM 1555 N N . GLY A 1 230 ? -29.336 41.795 0.970 1.00 42.16 230 GLY A N 1
ATOM 1556 C CA . GLY A 1 230 ? -29.593 42.132 -0.422 1.00 42.16 230 GLY A CA 1
ATOM 1557 C C . GLY A 1 230 ? -28.450 42.916 -1.063 1.00 42.16 230 GLY A C 1
ATOM 1558 O O . GLY A 1 230 ? -27.932 43.868 -0.486 1.00 42.16 230 GLY A O 1
ATOM 1559 N N . CYS A 1 231 ? -28.153 42.588 -2.317 1.00 40.91 231 CYS A N 1
ATOM 1560 C CA . CYS A 1 231 ? -27.508 43.507 -3.245 1.00 40.91 231 CYS A CA 1
ATOM 1561 C C . CYS A 1 231 ? -28.571 43.979 -4.236 1.00 40.91 231 CYS A C 1
ATOM 1563 O O . CYS A 1 231 ? -28.938 43.276 -5.177 1.00 40.91 231 CYS A O 1
ATOM 1565 N N . ALA A 1 232 ? -29.098 45.175 -3.980 1.00 37.34 232 ALA A N 1
ATOM 1566 C CA . ALA A 1 232 ? -29.943 45.895 -4.913 1.00 37.34 232 ALA A CA 1
ATOM 1567 C C . ALA A 1 232 ? -29.163 46.147 -6.211 1.00 37.34 232 ALA A C 1
ATOM 1569 O O . ALA A 1 232 ? -28.152 46.849 -6.216 1.00 37.34 232 ALA A O 1
ATOM 1570 N N . VAL A 1 233 ? -29.649 45.591 -7.318 1.00 39.41 233 VAL A N 1
ATOM 1571 C CA . VAL A 1 233 ? -29.180 45.953 -8.656 1.00 39.41 233 VAL A CA 1
ATOM 1572 C C . VAL A 1 233 ? -29.953 47.209 -9.076 1.00 39.41 233 VAL A C 1
ATOM 1574 O O . VAL A 1 233 ? -31.182 47.152 -9.164 1.00 39.41 233 VAL A O 1
ATOM 1577 N N . PRO A 1 234 ? -29.304 48.363 -9.310 1.00 41.94 234 PRO A N 1
ATOM 1578 C CA . PRO A 1 234 ? -30.010 49.542 -9.784 1.00 41.94 234 PRO A CA 1
ATOM 1579 C C . PRO A 1 234 ? -30.473 49.336 -11.229 1.00 41.94 234 PRO A C 1
ATOM 1581 O O . PRO A 1 234 ? -29.679 49.111 -12.142 1.00 41.94 234 PRO A O 1
ATOM 1584 N N . GLY A 1 235 ? -31.782 49.467 -11.434 1.00 43.75 235 GLY A N 1
ATOM 1585 C CA . GLY A 1 235 ? -32.385 49.566 -12.753 1.00 43.75 235 GLY A CA 1
ATOM 1586 C C . GLY A 1 235 ? -31.980 50.855 -13.478 1.00 43.75 235 GLY A C 1
ATOM 1587 O O . GLY A 1 235 ? -32.257 51.964 -13.026 1.00 43.75 235 GLY A O 1
ATOM 1588 N N . ARG A 1 236 ? -31.389 50.689 -14.660 1.00 46.56 236 ARG A N 1
ATOM 1589 C CA . ARG A 1 236 ? -31.463 51.588 -15.826 1.00 46.56 236 ARG A CA 1
ATOM 1590 C C . ARG A 1 236 ? -31.728 50.648 -17.000 1.00 46.56 236 ARG A C 1
ATOM 1592 O O . ARG A 1 236 ? -30.981 49.702 -17.186 1.00 46.56 236 ARG A O 1
ATOM 1599 N N . GLY A 1 237 ? -32.826 50.726 -17.736 1.00 41.59 237 GLY A N 1
ATOM 1600 C CA . GLY A 1 237 ? -33.354 51.890 -18.440 1.00 41.59 237 GLY A CA 1
ATOM 1601 C C . GLY A 1 237 ? -33.347 51.480 -19.918 1.00 41.59 237 GLY A C 1
ATOM 1602 O O . GLY A 1 237 ? -32.300 51.131 -20.445 1.00 41.59 237 GLY A O 1
ATOM 1603 N N . GLY A 1 238 ? -34.530 51.358 -20.519 1.00 44.75 238 GLY A N 1
ATOM 1604 C CA . GLY A 1 238 ? -34.770 50.458 -21.648 1.00 44.75 238 GLY A CA 1
ATOM 1605 C C . GLY A 1 238 ? -34.227 50.864 -23.019 1.00 44.75 238 GLY A C 1
ATOM 1606 O O . GLY A 1 238 ? -33.907 52.018 -23.276 1.00 44.75 238 GLY A O 1
ATOM 1607 N N . ALA A 1 239 ? -34.264 49.897 -23.936 1.00 47.19 239 ALA A N 1
ATOM 1608 C CA . ALA A 1 239 ? -34.466 50.118 -25.362 1.00 47.19 239 ALA A CA 1
ATOM 1609 C C . ALA A 1 239 ? -35.049 48.843 -25.994 1.00 47.19 239 ALA A C 1
ATOM 1611 O O . ALA A 1 239 ? -34.524 47.744 -25.849 1.00 47.19 239 ALA A O 1
ATOM 1612 N N . ARG A 1 240 ? -36.194 49.023 -26.650 1.00 52.00 240 ARG A N 1
ATOM 1613 C CA . ARG A 1 240 ? -36.938 48.048 -27.454 1.00 52.00 240 ARG A CA 1
ATOM 1614 C C . ARG A 1 240 ? -36.120 47.631 -28.683 1.00 52.00 240 ARG A C 1
ATOM 1616 O O . ARG A 1 240 ? -35.532 48.523 -29.283 1.00 52.00 240 ARG A O 1
ATOM 1623 N N . ALA A 1 241 ? -36.220 46.372 -29.125 1.00 44.16 241 ALA A N 1
ATOM 1624 C CA . ALA A 1 241 ? -36.418 46.007 -30.542 1.00 44.16 241 ALA A CA 1
ATOM 1625 C C . ALA A 1 241 ? -36.426 44.477 -30.780 1.00 44.16 241 ALA A C 1
ATOM 1627 O O . ALA A 1 241 ? -35.424 43.813 -30.558 1.00 44.16 241 ALA A O 1
ATOM 1628 N N . SER A 1 242 ? -37.558 43.995 -31.312 1.00 45.84 242 SER A N 1
ATOM 1629 C CA . SER A 1 242 ? -37.686 43.016 -32.418 1.00 45.84 242 SER A CA 1
ATOM 1630 C C . SER A 1 242 ? -37.209 41.562 -32.199 1.00 45.84 242 SER A C 1
ATOM 1632 O O . SER A 1 242 ? -36.021 41.304 -32.104 1.00 45.84 242 SER A O 1
ATOM 1634 N N . LEU A 1 243 ? -38.086 40.558 -32.033 1.00 50.19 243 LEU A N 1
ATOM 1635 C CA . LEU A 1 243 ? -38.845 39.809 -33.068 1.00 50.19 243 LEU A CA 1
ATOM 1636 C C . LEU A 1 243 ? -38.008 39.274 -34.255 1.00 50.19 243 LEU A C 1
ATOM 1638 O O . LEU A 1 243 ? -37.571 40.045 -35.101 1.00 50.19 243 LEU A O 1
ATOM 1642 N N . GLY A 1 244 ? -37.902 37.938 -34.342 1.00 50.06 244 GLY A N 1
ATOM 1643 C CA . GLY A 1 244 ? -37.372 37.153 -35.474 1.00 50.06 244 GLY A CA 1
ATOM 1644 C C . GLY A 1 244 ? -36.770 35.825 -34.982 1.00 50.06 244 GLY A C 1
ATOM 1645 O O . GLY A 1 244 ? -35.613 35.796 -34.599 1.00 50.06 244 GLY A O 1
ATOM 1646 N N . LEU A 1 245 ? -37.525 34.749 -34.722 1.00 51.59 245 LEU A N 1
ATOM 1647 C CA . LEU A 1 245 ? -38.109 33.812 -35.698 1.00 51.59 245 LEU A CA 1
ATOM 1648 C C . LEU A 1 245 ? -37.083 33.323 -36.739 1.00 51.59 245 LEU A C 1
ATOM 1650 O O . LEU A 1 245 ? -36.903 33.971 -37.759 1.00 51.59 245 LEU A O 1
ATOM 1654 N N . CYS A 1 246 ? -36.465 32.161 -36.488 1.00 51.75 246 CYS A N 1
ATOM 1655 C CA . CYS A 1 246 ? -36.081 31.195 -37.524 1.00 51.75 246 CYS A CA 1
ATOM 1656 C C . CYS A 1 246 ? -35.943 29.790 -36.917 1.00 51.75 246 CYS A C 1
ATOM 1658 O O . CYS A 1 246 ? -35.001 29.465 -36.200 1.00 51.75 246 CYS A O 1
ATOM 1660 N N . LEU A 1 247 ? -36.963 28.989 -37.211 1.00 51.97 247 LEU A N 1
ATOM 1661 C CA . LEU A 1 247 ? -37.021 27.540 -37.098 1.00 51.97 247 LEU A CA 1
ATOM 1662 C C . LEU A 1 247 ? -36.188 26.883 -38.212 1.00 51.97 247 LEU A C 1
ATOM 1664 O O . LEU A 1 247 ? -36.042 27.450 -39.291 1.00 51.97 247 LEU A O 1
ATOM 1668 N N . ALA A 1 248 ? -35.860 25.614 -37.964 1.00 49.09 248 ALA A N 1
ATOM 1669 C CA . ALA A 1 248 ? -35.651 24.527 -38.925 1.00 49.09 248 ALA A CA 1
ATOM 1670 C C . ALA A 1 248 ? -34.214 24.186 -39.358 1.00 49.09 248 ALA A C 1
ATOM 1672 O O . ALA A 1 248 ? -33.541 24.928 -40.063 1.00 49.09 248 ALA A O 1
ATOM 1673 N N . GLY A 1 249 ? -33.866 22.925 -39.076 1.00 50.00 249 GLY A N 1
ATOM 1674 C CA . GLY A 1 249 ? -33.196 22.064 -40.047 1.00 50.00 249 GLY A CA 1
ATOM 1675 C C . GLY A 1 249 ? -31.845 21.523 -39.604 1.00 50.00 249 GLY A C 1
ATOM 1676 O O . GLY A 1 249 ? -30.853 22.215 -39.758 1.00 50.00 249 GLY A O 1
ATOM 1677 N N . LEU A 1 250 ? -31.808 20.265 -39.144 1.00 53.97 250 LEU A N 1
ATOM 1678 C CA . LEU A 1 250 ? -30.876 19.233 -39.640 1.00 53.97 250 LEU A CA 1
ATOM 1679 C C . LEU A 1 250 ? -31.091 17.896 -38.906 1.00 53.97 250 LEU A C 1
ATOM 1681 O O . LEU A 1 250 ? -30.337 17.483 -38.033 1.00 53.97 250 LEU A O 1
ATOM 1685 N N . LEU A 1 251 ? -32.146 17.193 -39.321 1.00 54.09 251 LEU A N 1
ATOM 1686 C CA . LEU A 1 251 ? -32.181 15.731 -39.345 1.00 54.09 251 LEU A CA 1
ATOM 1687 C C . LEU A 1 251 ? -31.756 15.315 -40.757 1.00 54.09 251 LEU A C 1
ATOM 1689 O O . LEU A 1 251 ? -32.501 15.631 -41.677 1.00 54.09 251 LEU A O 1
ATOM 1693 N N . LEU A 1 252 ? -30.606 14.644 -40.928 1.00 54.38 252 LEU A N 1
ATOM 1694 C CA . LEU A 1 252 ? -30.309 13.628 -41.968 1.00 54.38 252 LEU A CA 1
ATOM 1695 C C . LEU A 1 252 ? -28.793 13.428 -42.152 1.00 54.38 252 LEU A C 1
ATOM 1697 O O . LEU A 1 252 ? -28.147 14.225 -42.818 1.00 54.38 252 LEU A O 1
ATOM 1701 N N . ALA A 1 253 ? -28.282 12.322 -41.600 1.00 54.28 253 ALA A N 1
ATOM 1702 C CA . ALA A 1 253 ? -27.079 11.541 -41.960 1.00 54.28 253 ALA A CA 1
ATOM 1703 C C . ALA A 1 253 ? -26.521 10.996 -40.636 1.00 54.28 253 ALA A C 1
ATOM 1705 O O . ALA A 1 253 ? -25.997 11.748 -39.836 1.00 54.28 253 ALA A O 1
ATOM 1706 N N . PHE A 1 254 ? -26.777 9.753 -40.237 1.00 54.97 254 PHE A N 1
ATOM 1707 C CA . PHE A 1 254 ? -25.998 8.605 -40.688 1.00 54.97 254 PHE A CA 1
ATOM 1708 C C . PHE A 1 254 ? -26.857 7.327 -40.619 1.00 54.97 254 PHE A C 1
ATOM 1710 O O . PHE A 1 254 ? -26.908 6.617 -39.619 1.00 54.97 254 PHE A O 1
ATOM 1717 N N . ARG A 1 255 ? -27.526 7.007 -41.732 1.00 53.72 255 ARG A N 1
ATOM 1718 C CA . ARG A 1 255 ? -28.068 5.672 -42.048 1.00 53.72 255 ARG A CA 1
ATOM 1719 C C . ARG A 1 255 ? -27.153 4.964 -43.062 1.00 53.72 255 ARG A C 1
ATOM 1721 O O . ARG A 1 255 ? -27.623 4.550 -44.114 1.00 53.72 255 ARG A O 1
ATOM 1728 N N . LEU A 1 256 ? -25.845 4.844 -42.797 1.00 57.31 256 LEU A N 1
ATOM 1729 C CA . LEU A 1 256 ? -24.915 4.211 -43.757 1.00 57.31 256 LEU A CA 1
ATOM 1730 C C . LEU A 1 256 ? -23.770 3.355 -43.175 1.00 57.31 256 LEU A C 1
ATOM 1732 O O . LEU A 1 256 ? -22.751 3.194 -43.833 1.00 57.31 256 LEU A O 1
ATOM 1736 N N . THR A 1 257 ? -23.928 2.696 -42.022 1.00 56.84 257 THR A N 1
ATOM 1737 C CA . THR A 1 257 ? -22.944 1.661 -41.602 1.00 56.84 257 THR A CA 1
ATOM 1738 C C . THR A 1 257 ? -23.529 0.283 -41.305 1.00 56.84 257 THR A C 1
ATOM 1740 O O . THR A 1 257 ? -22.796 -0.646 -40.984 1.00 56.84 257 THR A O 1
ATOM 1743 N N . ARG A 1 258 ? -24.827 0.059 -41.553 1.00 60.81 258 ARG A N 1
ATOM 1744 C CA . ARG A 1 258 ? -25.410 -1.292 -41.507 1.00 60.81 258 ARG A CA 1
ATOM 1745 C C . ARG A 1 258 ? -25.334 -1.979 -42.874 1.00 60.81 258 ARG A C 1
ATOM 1747 O O . ARG A 1 258 ? -26.359 -2.172 -43.518 1.00 60.81 258 ARG A O 1
ATOM 1754 N N . ARG A 1 259 ? -24.129 -2.344 -43.331 1.00 62.41 259 ARG A N 1
ATOM 1755 C CA . ARG A 1 259 ? -23.926 -3.425 -44.321 1.00 62.41 259 ARG A CA 1
ATOM 1756 C C . ARG A 1 259 ? -22.446 -3.811 -44.444 1.00 62.41 259 ARG A C 1
ATOM 1758 O O . ARG A 1 259 ? -21.645 -2.970 -44.829 1.00 62.41 259 ARG A O 1
ATOM 1765 N N . ARG A 1 260 ? -22.184 -5.123 -44.292 1.00 61.44 260 ARG A N 1
ATOM 1766 C CA . ARG A 1 260 ? -20.923 -5.897 -44.464 1.00 61.44 260 ARG A CA 1
ATOM 1767 C C . ARG A 1 260 ? -20.150 -6.055 -43.141 1.00 61.44 260 ARG A C 1
ATOM 1769 O O . ARG A 1 260 ? -19.740 -5.062 -42.577 1.00 61.44 260 ARG A O 1
ATOM 1776 N N . ARG A 1 261 ? -19.930 -7.249 -42.579 1.00 58.97 261 ARG A N 1
ATOM 1777 C CA . ARG A 1 261 ? -19.641 -8.561 -43.185 1.00 58.97 261 ARG A CA 1
ATOM 1778 C C . ARG A 1 261 ? -20.100 -9.708 -42.273 1.00 58.97 261 ARG A C 1
ATOM 1780 O O . ARG A 1 261 ? -19.770 -9.723 -41.097 1.00 58.97 261 ARG A O 1
ATOM 1787 N N . SER A 1 262 ? -20.770 -10.684 -42.875 1.00 65.56 262 SER A N 1
ATOM 1788 C CA . SER A 1 262 ? -20.700 -12.093 -42.500 1.00 65.56 262 SER A CA 1
ATOM 1789 C C . SER A 1 262 ? -19.933 -12.820 -43.606 1.00 65.56 262 SER A C 1
ATOM 1791 O O . SER A 1 262 ? -20.323 -12.760 -44.776 1.00 65.56 262 SER A O 1
ATOM 1793 N N . ARG A 1 263 ? -18.806 -13.419 -43.234 1.00 60.31 263 ARG A N 1
ATOM 1794 C CA . ARG A 1 263 ? -18.234 -14.676 -43.729 1.00 60.31 263 ARG A CA 1
ATOM 1795 C C . ARG A 1 263 ? -16.998 -14.963 -42.899 1.00 60.31 263 ARG A C 1
ATOM 1797 O O . ARG A 1 263 ? -16.191 -14.019 -42.765 1.00 60.31 263 ARG A O 1
#

pLDDT: mean 80.4, std 15.77, range [37.34, 97.12]